Protein 7QRW (pdb70)

Secondary structure (DSSP, 8-state):
--SEEEEE--BSSSTT-BSSEEEEEEETTTEEEEEETTTTEEEEEETT--EEEEE--BSSSTT-BSSEEEEEE-TT--EEEEETTTTEEEEE-TTS-EEEEE-TTT-SSEEEEEE-TTSPEEEEETTTTEEEEE-TTS-EEEEEE-BSSSTT-BSSEEEEEE-TT--EEEEETTTTEEEEE-TTS-EEEEE--BSSSTT-BSSEEEEEE-TT--EEEEETTTTEEEEE-TTS-EEEE---TTS--SSEEEEEE-TTS-EEEEEGGGTEEEEE----

Foldseek 3Di:
DAFFLDKWEFDDLDQRHAQFWFAWEAALVAKIWIDHQVSQKIWIAGVNGHGDDMDAADDLDQLHAPGFHEWYAFNQRWIWTFRQVNQWIWTHHNVSHTDGIACVVNGNGFAYWYAFPVRWIWTQHQPQQKIWTAHPVRHTDAMFEGDDQDLRHAPGWHYWEAAPQRWIWTFRQVQQKIWIGHNRSHTDDMFEGDDDDQRHANGWAAWYADNQQWIWIQHQVNQWIFIGHNRSHTDDIFNCPVPTAHRWHHWYAYSVGWIWICSRVRRIIITTHDDD

B-factor: mean 37.72, std 13.55, 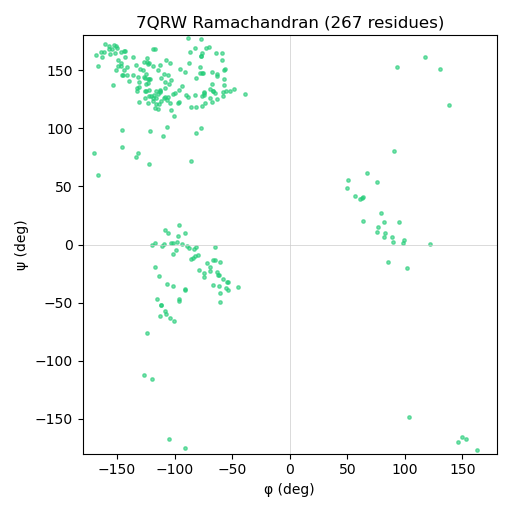range [18.88, 93.82]

Sequence (276 aa):
EEDDEELVFRVGSRGREKGEFTNLQGVSAASSGRIVVADSNNQCIQVFSNEGQFKFRFGVRGRSPGQLQRPTGVAVDTNGDIIVADYDNRWVSIFSPEGKFKTKIGAGRLMMGPKGVAVDRNGHIIVVVDNKSCCVFTFQPNGKLVGRFGGRGATDRHFAGPHFVAVNNKNEIVVTDFHHNHSVKVYSADGEFLFKFGSHGEGNGQFNAPTGVAVDSNGNIIVADWGNSRIQVFDSSGSFLSYINTSAEPLYGPQGLLALTSDGHVVVADAGNHCFKAYRYLQ

Structure (mmCIF, N/CA/C/O backbone):
data_7QRW
#
_entry.id   7QRW
#
_cell.length_a   58.933
_cell.length_b   58.933
_cell.length_c   161.229
_cell.angle_alpha   90.000
_cell.angle_beta   90.000
_cell.angle_gamma   90.000
#
_symmetry.space_group_name_H-M   'P 41 21 2'
#
loop_
_entity.id
_entity.type
_entity.pdbx_description
1 polymer 'Isoform 4 of Tripartite motif-containing protein 3'
2 non-polymer 'SULFATE ION'
3 non-polymer GLYCEROL
4 water water
#
loop_
_atom_site.group_PDB
_atom_site.id
_atom_site.type_symbol
_atom_site.label_atom_id
_atom_site.label_alt_id
_atom_site.label_comp_id
_atom_site.label_asym_id
_atom_site.label_entity_id
_atom_site.label_seq_id
_atom_site.pdbx_PDB_ins_code
_atom_site.Cartn_x
_atom_site.Cartn_y
_atom_site.Cartn_z
_atom_site.occupancy
_atom_site.B_iso_or_equiv
_atom_site.auth_seq_id
_atom_site.auth_comp_id
_atom_site.auth_asym_id
_atom_site.auth_atom_id
_atom_site.pdbx_PDB_model_num
ATOM 1 N N A GLU A 1 6 ? 64.618 11.419 92.253 0.50 38.46 469 GLU A N 1
ATOM 2 N N B GLU A 1 6 ? 68.472 9.294 83.057 0.50 45.38 469 GLU A N 1
ATOM 3 C CA A GLU A 1 6 ? 65.705 11.918 91.360 0.50 38.41 469 GLU A CA 1
ATOM 4 C CA B GLU A 1 6 ? 67.938 10.106 84.192 0.50 43.24 469 GLU A CA 1
ATOM 5 C C A GLU A 1 6 ? 65.529 11.276 90.002 0.50 36.33 469 GLU A C 1
ATOM 6 C C B GLU A 1 6 ? 66.451 9.821 84.360 0.50 38.67 469 GLU A C 1
ATOM 7 O O A GLU A 1 6 ? 66.535 10.954 89.352 0.50 35.16 469 GLU A O 1
ATOM 8 O O B GLU A 1 6 ? 65.686 10.242 83.482 0.50 37.24 469 GLU A O 1
ATOM 19 N N A ASP A 1 7 ? 64.273 11.067 89.661 0.50 33.11 470 ASP A N 1
ATOM 20 N N B ASP A 1 7 ? 66.088 9.143 85.453 0.50 36.10 470 ASP A N 1
ATOM 21 C CA A ASP A 1 7 ? 63.821 10.309 88.477 0.50 34.07 470 ASP A CA 1
ATOM 22 C CA B ASP A 1 7 ? 64.697 8.811 85.863 0.50 32.66 470 ASP A CA 1
ATOM 23 C C A ASP A 1 7 ? 62.984 11.238 87.638 0.50 33.90 470 ASP A C 1
ATOM 24 C C B ASP A 1 7 ? 63.869 10.081 85.875 0.50 32.05 470 ASP A C 1
ATOM 25 O O A ASP A 1 7 ? 62.444 12.222 88.222 0.50 34.77 470 ASP A O 1
ATOM 26 O O B ASP A 1 7 ? 64.321 11.045 86.485 0.50 31.43 470 ASP A O 1
ATOM 35 N N A GLU A 1 8 ? 62.893 10.958 86.342 0.50 33.40 471 GLU A N 1
ATOM 36 N N B GLU A 1 8 ? 62.694 10.085 85.259 0.50 29.49 471 GLU A N 1
ATOM 37 C CA A GLU A 1 8 ? 61.948 11.657 85.447 0.50 33.80 471 GLU A CA 1
ATOM 38 C CA B GLU A 1 8 ? 61.906 11.348 85.102 0.50 32.03 471 GLU A CA 1
ATOM 39 C C A GLU A 1 8 ? 60.546 11.388 85.984 0.50 30.71 471 GLU A C 1
ATOM 40 C C B GLU A 1 8 ? 60.592 11.318 85.912 0.50 30.09 471 GLU A C 1
ATOM 41 O O A GLU A 1 8 ? 59.724 12.279 85.857 0.50 31.77 471 GLU A O 1
ATOM 42 O O B GLU A 1 8 ? 59.910 12.329 85.928 0.50 31.41 471 GLU A O 1
ATOM 53 N N . LEU A 1 9 ? 60.310 10.222 86.615 1.00 29.89 472 LEU A N 1
ATOM 54 C CA . LEU A 1 9 ? 59.048 10.017 87.363 1.00 30.04 472 LEU A CA 1
ATOM 55 C C . LEU A 1 9 ? 59.026 10.879 88.615 1.00 31.49 472 LEU A C 1
ATOM 56 O O . LEU A 1 9 ? 59.951 10.757 89.442 1.00 31.87 472 LEU A O 1
ATOM 61 N N . VAL A 1 10 ? 57.997 11.717 88.771 1.00 30.03 473 VAL A N 1
ATOM 62 C CA . VAL A 1 10 ? 57.817 12.611 89.926 1.00 33.07 473 VAL A CA 1
ATOM 63 C C . VAL A 1 10 ? 56.905 11.947 90.924 1.00 33.50 473 VAL A C 1
ATOM 64 O O . VAL A 1 10 ? 57.322 11.830 92.082 1.00 35.08 473 VAL A O 1
ATOM 68 N N . PHE A 1 11 ? 55.791 11.392 90.493 1.00 31.15 474 PHE A N 1
ATOM 69 C CA . PHE A 1 11 ? 54.912 10.618 91.377 1.00 32.75 474 PHE A CA 1
ATOM 70 C C . PHE A 1 11 ? 53.982 9.738 90.596 1.00 30.53 474 PHE A C 1
ATOM 71 O O . PHE A 1 11 ? 53.823 9.903 89.396 1.00 28.30 474 PHE A O 1
ATOM 79 N N . ARG A 1 12 ? 53.385 8.816 91.327 1.00 32.73 475 ARG A N 1
ATOM 80 C CA . ARG A 1 12 ? 52.422 7.839 90.805 1.00 32.20 475 ARG A CA 1
ATOM 81 C C . ARG A 1 12 ? 51.232 7.843 91.759 1.00 34.19 475 ARG A C 1
ATOM 82 O O . ARG A 1 12 ? 51.445 7.750 92.958 1.00 33.23 475 ARG A O 1
ATOM 90 N N . VAL A 1 13 ? 50.025 7.861 91.225 1.00 32.31 476 VAL A N 1
ATOM 91 C CA . VAL A 1 13 ? 48.774 7.807 92.028 1.00 35.70 476 VAL A CA 1
ATOM 92 C C . VAL A 1 13 ? 47.838 6.762 91.411 1.00 35.03 476 VAL A C 1
ATOM 93 O O . VAL A 1 13 ? 47.549 6.838 90.173 1.00 31.84 476 VAL A O 1
ATOM 97 N N . GLY A 1 14 ? 47.298 5.890 92.255 1.00 32.86 477 GLY A N 1
ATOM 98 C CA . GLY A 1 14 ? 46.197 4.992 91.897 1.00 33.05 477 GLY A CA 1
ATOM 99 C C . GLY A 1 14 ? 46.590 3.536 91.981 1.00 33.87 477 GLY A C 1
ATOM 100 O O . GLY A 1 14 ? 47.800 3.216 91.873 1.00 33.70 477 GLY A O 1
ATOM 101 N N . SER A 1 15 ? 45.573 2.675 92.051 1.00 34.79 478 SER A N 1
ATOM 102 C CA . SER A 1 15 ? 45.655 1.201 92.005 1.00 35.75 478 SER A CA 1
ATOM 103 C C . SER A 1 15 ? 44.287 0.689 91.550 1.00 35.30 478 SER A C 1
ATOM 104 O O . SER A 1 15 ? 43.390 1.482 91.464 1.00 36.89 478 SER A O 1
ATOM 107 N N . ARG A 1 16 ? 44.166 -0.589 91.255 1.00 37.04 479 ARG A N 1
ATOM 108 C CA . ARG A 1 16 ? 42.961 -1.198 90.657 1.00 39.08 479 ARG A CA 1
ATOM 109 C C . ARG A 1 16 ? 41.808 -1.122 91.657 1.00 39.90 479 ARG A C 1
ATOM 110 O O . ARG A 1 16 ? 42.005 -1.472 92.825 1.00 39.43 479 ARG A O 1
ATOM 118 N N . GLY A 1 17 ? 40.644 -0.679 91.231 1.00 38.51 480 GLY A N 1
ATOM 119 C CA . GLY A 1 17 ? 39.404 -0.821 92.000 1.00 38.87 480 GLY A CA 1
ATOM 120 C C . GLY A 1 17 ? 38.447 0.301 91.736 1.00 40.04 480 GLY A C 1
ATOM 121 O O . GLY A 1 17 ? 38.567 0.947 90.653 1.00 39.23 480 GLY A O 1
ATOM 122 N N . ARG A 1 18 ? 37.422 0.433 92.582 1.00 43.39 481 ARG A N 1
ATOM 123 C CA . ARG A 1 18 ? 36.293 1.345 92.310 1.00 45.92 481 ARG A CA 1
ATOM 124 C C . ARG A 1 18 ? 36.179 2.398 93.403 1.00 46.95 481 ARG A C 1
ATOM 125 O O . ARG A 1 18 ? 35.243 3.202 93.310 1.00 45.93 481 ARG A O 1
ATOM 133 N N . GLU A 1 19 ? 37.061 2.373 94.419 1.00 47.68 482 GLU A N 1
ATOM 134 C CA . GLU A 1 19 ? 37.078 3.375 95.522 1.00 50.37 482 GLU A CA 1
ATOM 135 C C . GLU A 1 19 ? 37.710 4.667 95.028 1.00 47.52 482 GLU A C 1
ATOM 136 O O . GLU A 1 19 ? 38.426 4.621 94.009 1.00 45.89 482 GLU A O 1
ATOM 142 N N . LYS A 1 20 ? 37.486 5.774 95.749 1.00 47.49 483 LYS A N 1
ATOM 143 C CA . LYS A 1 20 ? 38.222 7.046 95.541 1.00 45.93 483 LYS A CA 1
ATOM 144 C C . LYS A 1 20 ? 39.720 6.747 95.479 1.00 45.35 483 LYS A C 1
ATOM 145 O O . LYS A 1 20 ? 40.201 5.885 96.268 1.00 46.25 483 LYS A O 1
ATOM 151 N N . GLY A 1 21 ? 40.401 7.329 94.498 1.00 43.15 484 GLY A N 1
ATOM 152 C CA . GLY A 1 21 ? 41.845 7.169 94.274 1.00 40.62 484 GLY A CA 1
ATOM 153 C C . GLY A 1 21 ? 42.164 5.841 93.657 1.00 39.19 484 GLY A C 1
ATOM 154 O O . GLY A 1 21 ? 43.363 5.520 93.561 1.00 39.85 484 GLY A O 1
ATOM 155 N N . GLU A 1 22 ? 41.153 5.104 93.203 1.00 38.43 485 GLU A N 1
ATOM 156 C CA . GLU A 1 22 ? 41.361 3.845 92.436 1.00 37.59 485 GLU A CA 1
ATOM 157 C C . GLU A 1 22 ? 40.787 4.026 91.029 1.00 34.70 485 GLU A C 1
ATOM 158 O O . GLU A 1 22 ? 40.008 4.976 90.821 1.00 35.96 485 GLU A O 1
ATOM 164 N N . PHE A 1 23 ? 41.112 3.090 90.139 1.00 35.01 486 PHE A N 1
ATOM 165 C CA . PHE A 1 23 ? 40.741 3.102 88.707 1.00 33.04 486 PHE A CA 1
ATOM 166 C C . PHE A 1 23 ? 40.483 1.692 88.213 1.00 33.62 486 PHE A C 1
ATOM 167 O O . PHE A 1 23 ? 41.223 0.707 88.585 1.00 34.88 486 PHE A O 1
ATOM 175 N N . THR A 1 24 ? 39.537 1.603 87.302 1.00 32.57 487 THR A N 1
ATOM 176 C CA . THR A 1 24 ? 39.299 0.410 86.499 1.00 34.75 487 THR A CA 1
ATOM 177 C C . THR A 1 24 ? 39.858 0.659 85.103 1.00 34.75 487 THR A C 1
ATOM 178 O O . THR A 1 24 ? 40.753 -0.103 84.685 1.00 35.27 487 THR A O 1
ATOM 182 N N . ASN A 1 25 ? 39.311 1.647 84.384 1.00 32.86 488 ASN A N 1
ATOM 183 C CA . ASN A 1 25 ? 39.739 1.907 82.987 1.00 33.66 488 ASN A CA 1
ATOM 184 C C . ASN A 1 25 ? 40.021 3.403 82.784 1.00 32.60 488 ASN A C 1
ATOM 185 O O . ASN A 1 25 ? 39.163 4.128 82.222 1.00 32.51 488 ASN A O 1
ATOM 190 N N . LEU A 1 26 ? 41.177 3.834 83.232 1.00 34.06 489 LEU A N 1
ATOM 191 C CA . LEU A 1 26 ? 41.590 5.239 83.227 1.00 33.28 489 LEU A CA 1
ATOM 192 C C . LEU A 1 26 ? 41.926 5.615 81.766 1.00 33.91 489 LEU A C 1
ATOM 193 O O . LEU A 1 26 ? 42.716 4.938 81.150 1.00 38.73 489 LEU A O 1
ATOM 198 N N . GLN A 1 27 ? 41.275 6.596 81.220 1.00 30.06 490 GLN A N 1
ATOM 199 C CA . GLN A 1 27 ? 41.495 6.957 79.805 1.00 33.07 490 GLN A CA 1
ATOM 200 C C . GLN A 1 27 ? 41.885 8.418 79.712 1.00 31.48 490 GLN A C 1
ATOM 201 O O . GLN A 1 27 ? 43.019 8.704 79.386 1.00 32.30 490 GLN A O 1
ATOM 207 N N . GLY A 1 28 ? 40.964 9.328 79.846 1.00 28.89 491 GLY A N 1
ATOM 208 C CA . GLY A 1 28 ? 41.248 10.733 79.629 1.00 26.84 491 GLY A CA 1
ATOM 209 C C . GLY A 1 28 ? 42.007 11.339 80.792 1.00 26.91 491 GLY A C 1
ATOM 210 O O . GLY A 1 28 ? 41.744 10.987 81.952 1.00 27.85 491 GLY A O 1
ATOM 211 N N . VAL A 1 29 ? 42.884 12.317 80.484 1.00 27.07 492 VAL A N 1
ATOM 212 C CA . VAL A 1 29 ? 43.672 13.104 81.467 1.00 28.37 492 VAL A CA 1
ATOM 213 C C . VAL A 1 29 ? 43.695 14.539 80.997 1.00 28.24 492 VAL A C 1
ATOM 214 O O . VAL A 1 29 ? 43.937 14.781 79.835 1.00 28.38 492 VAL A O 1
ATOM 218 N N . SER A 1 30 ? 43.581 15.460 81.932 1.00 30.52 493 SER A N 1
ATOM 219 C CA . SER A 1 30 ? 43.681 16.889 81.645 1.00 31.48 493 SER A CA 1
ATOM 220 C C . SER A 1 30 ? 44.230 17.614 82.845 1.00 32.35 493 SER A C 1
ATOM 221 O O . SER A 1 30 ? 44.320 17.012 83.923 1.00 34.48 493 SER A O 1
ATOM 224 N N . ALA A 1 31 ? 44.577 18.859 82.648 1.00 36.30 494 ALA A N 1
ATOM 225 C CA . ALA A 1 31 ? 45.117 19.705 83.723 1.00 37.90 494 ALA A CA 1
ATOM 226 C C . ALA A 1 31 ? 44.479 21.076 83.691 1.00 40.92 494 ALA A C 1
ATOM 227 O O . ALA A 1 31 ? 44.195 21.576 82.652 1.00 42.30 494 ALA A O 1
ATOM 229 N N . ALA A 1 32 ? 44.300 21.639 84.857 1.00 42.20 495 ALA A N 1
ATOM 230 C CA . ALA A 1 32 ? 43.744 22.978 85.034 1.00 46.67 495 ALA A CA 1
ATOM 231 C C . ALA A 1 32 ? 44.902 23.921 85.355 1.00 48.84 495 ALA A C 1
ATOM 232 O O . ALA A 1 32 ? 45.806 23.506 86.122 1.00 46.17 495 ALA A O 1
ATOM 234 N N . SER A 1 33 ? 44.842 25.137 84.819 1.00 53.05 496 SER A N 1
ATOM 235 C CA . SER A 1 33 ? 45.750 26.275 85.127 1.00 57.09 496 SER A CA 1
ATOM 236 C C . SER A 1 33 ? 45.798 26.545 86.643 1.00 60.14 496 SER A C 1
ATOM 237 O O . SER A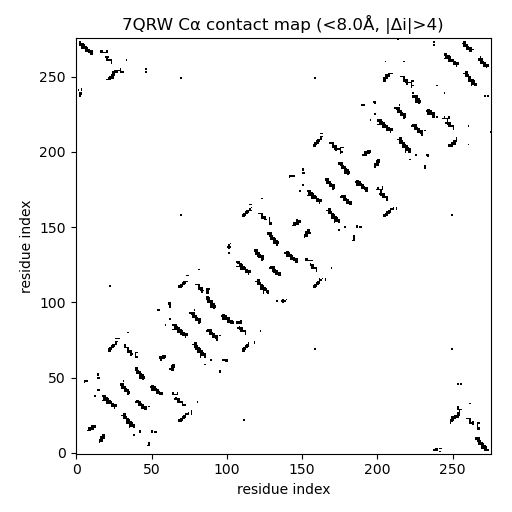 1 33 ? 46.837 27.022 87.127 1.00 63.80 496 SER A O 1
ATOM 240 N N . SER A 1 34 ? 44.689 26.303 87.342 1.00 61.07 497 SER A N 1
ATOM 241 C CA . SER A 1 34 ? 44.557 26.394 88.818 1.00 64.29 497 SER A CA 1
ATOM 242 C C . SER A 1 34 ? 45.442 25.333 89.523 1.00 63.78 497 SER A C 1
ATOM 243 O O . SER A 1 34 ? 45.464 25.305 90.783 1.00 63.53 497 SER A O 1
ATOM 246 N N . GLY A 1 35 ? 46.139 24.488 88.753 1.00 58.31 498 GLY A N 1
ATOM 247 C CA . GLY A 1 35 ? 47.031 23.446 89.281 1.00 54.64 498 GLY A CA 1
ATOM 248 C C . GLY A 1 35 ? 46.233 22.279 89.814 1.00 54.43 498 GLY A C 1
ATOM 249 O O . GLY A 1 35 ? 46.420 21.920 90.988 1.00 59.20 498 GLY A O 1
ATOM 250 N N . ARG A 1 36 ? 45.348 21.711 88.999 1.00 50.33 499 ARG A N 1
ATOM 251 C CA . ARG A 1 36 ? 44.668 20.433 89.299 1.00 48.04 499 ARG A CA 1
ATOM 252 C C . ARG A 1 36 ? 44.925 19.460 88.156 1.00 42.58 499 ARG A C 1
ATOM 253 O O . ARG A 1 36 ? 45.187 19.902 87.022 1.00 43.93 499 ARG A O 1
ATOM 261 N N . ILE A 1 37 ? 44.803 18.187 88.468 1.00 40.15 500 ILE A N 1
ATOM 262 C CA . ILE A 1 37 ? 44.874 17.072 87.501 1.00 37.88 500 ILE A CA 1
ATOM 263 C C . ILE A 1 37 ? 43.509 16.405 87.499 1.00 40.93 500 ILE A C 1
ATOM 264 O O . ILE A 1 37 ? 43.006 16.071 88.593 1.00 38.88 500 ILE A O 1
ATOM 269 N N . VAL A 1 38 ? 42.901 16.271 86.322 1.00 38.14 501 VAL A N 1
ATOM 270 C CA . VAL A 1 38 ? 41.534 15.723 86.195 1.00 37.91 501 VAL A CA 1
ATOM 271 C C . VAL A 1 38 ? 41.598 14.460 85.350 1.00 36.31 501 VAL A C 1
ATOM 272 O O . VAL A 1 38 ? 42.083 14.553 84.211 1.00 36.54 501 VAL A O 1
ATOM 276 N N . VAL A 1 39 ? 41.077 13.341 85.854 1.00 34.43 502 VAL A N 1
ATOM 277 C CA . VAL A 1 39 ? 41.144 12.046 85.133 1.00 34.49 502 VAL A CA 1
ATOM 278 C C . VAL A 1 39 ? 39.748 11.436 85.010 1.00 37.78 502 VAL A C 1
ATOM 279 O O . VAL A 1 39 ? 38.996 11.450 86.003 1.00 40.24 502 VAL A O 1
ATOM 283 N N . ALA A 1 40 ? 39.486 10.779 83.893 1.00 34.39 503 ALA A N 1
ATOM 284 C CA . ALA A 1 40 ? 38.242 10.060 83.605 1.00 35.31 503 ALA A CA 1
ATOM 285 C C . ALA A 1 40 ? 38.499 8.559 83.649 1.00 36.48 503 ALA A C 1
ATOM 286 O O . ALA A 1 40 ? 39.511 8.098 83.103 1.00 37.26 503 ALA A O 1
ATOM 288 N N . ASP A 1 41 ? 37.564 7.814 84.214 1.00 31.22 504 ASP A N 1
ATOM 289 C CA . ASP A 1 41 ? 37.531 6.352 84.145 1.00 32.41 504 ASP A CA 1
ATOM 290 C C . ASP A 1 41 ? 36.284 5.948 83.386 1.00 34.98 504 ASP A C 1
ATOM 291 O O . ASP A 1 41 ? 35.176 6.186 83.912 1.00 34.95 504 ASP A O 1
ATOM 296 N N . SER A 1 42 ? 36.440 5.240 82.285 1.00 35.71 505 SER A N 1
ATOM 297 C CA . SER A 1 42 ? 35.327 4.879 81.383 1.00 36.82 505 SER A CA 1
ATOM 298 C C . SER A 1 42 ? 34.482 3.766 82.021 1.00 40.07 505 SER A C 1
ATOM 299 O O . SER A 1 42 ? 33.291 3.663 81.709 1.00 38.79 505 SER A O 1
ATOM 302 N N . ASN A 1 43 ? 35.063 2.983 82.919 1.00 36.90 506 ASN A N 1
ATOM 303 C CA . ASN A 1 43 ? 34.439 1.753 83.436 1.00 42.78 506 ASN A CA 1
ATOM 304 C C . ASN A 1 43 ? 33.856 2.046 84.828 1.00 44.71 506 ASN A C 1
ATOM 305 O O . ASN A 1 43 ? 32.727 1.653 85.059 1.00 43.85 506 ASN A O 1
ATOM 310 N N . ASN A 1 44 ? 34.510 2.894 85.625 1.00 44.98 507 ASN A N 1
ATOM 311 C CA . ASN A 1 44 ? 33.939 3.387 86.916 1.00 44.69 507 ASN A CA 1
ATOM 312 C C . ASN A 1 44 ? 32.979 4.543 86.676 1.00 44.10 507 ASN A C 1
ATOM 313 O O . ASN A 1 44 ? 32.307 4.968 87.671 1.00 42.21 507 ASN A O 1
ATOM 318 N N . GLN A 1 45 ? 32.830 4.969 85.416 1.00 40.18 508 GLN A N 1
ATOM 319 C CA . GLN A 1 45 ? 31.854 5.983 84.973 1.00 42.99 508 GLN A CA 1
ATOM 320 C C . GLN A 1 45 ? 31.982 7.210 85.896 1.00 42.25 508 GLN A C 1
ATOM 321 O O . GLN A 1 45 ? 30.962 7.634 86.460 1.00 43.72 508 GLN A O 1
ATOM 327 N N . CYS A 1 46 ? 33.216 7.689 86.131 1.00 38.28 509 CYS A N 1
ATOM 328 C CA . CYS A 1 46 ? 33.479 8.807 87.082 1.00 39.46 509 CYS A CA 1
ATOM 329 C C . CYS A 1 46 ? 34.671 9.680 86.705 1.00 37.98 509 CYS A C 1
ATOM 330 O O . CYS A 1 46 ? 35.591 9.226 85.952 1.00 37.64 509 CYS A O 1
ATOM 333 N N . ILE A 1 47 ? 34.677 10.889 87.241 1.00 36.97 510 ILE A N 1
ATOM 334 C CA . ILE A 1 47 ? 35.757 11.900 87.092 1.00 36.15 510 ILE A CA 1
ATOM 335 C C . ILE A 1 47 ? 36.414 12.076 88.473 1.00 38.02 510 ILE A C 1
ATOM 336 O O . ILE A 1 47 ? 35.660 12.211 89.485 1.00 40.48 510 ILE A O 1
ATOM 341 N N . GLN A 1 48 ? 37.750 12.065 88.542 1.00 38.18 511 GLN A N 1
ATOM 342 C CA . GLN A 1 48 ? 38.463 12.298 89.836 1.00 37.00 511 GLN A CA 1
ATOM 343 C C . GLN A 1 48 ? 39.417 13.472 89.665 1.00 36.46 511 GLN A C 1
ATOM 344 O O . GLN A 1 48 ? 39.958 13.677 88.548 1.00 36.88 511 GLN A O 1
ATOM 350 N N . VAL A 1 49 ? 39.471 14.309 90.687 1.00 37.86 512 VAL A N 1
ATOM 351 C CA . VAL A 1 49 ? 40.236 15.584 90.670 1.00 38.33 512 VAL A CA 1
ATOM 352 C C . VAL A 1 49 ? 41.330 15.486 91.761 1.00 39.51 512 VAL A C 1
ATOM 353 O O . VAL A 1 49 ? 41.025 15.069 92.885 1.00 41.97 512 VAL A O 1
ATOM 357 N N . PHE A 1 50 ? 42.572 15.760 91.388 1.00 41.16 513 PHE A N 1
ATOM 358 C CA . PHE A 1 50 ? 43.762 15.709 92.251 1.00 39.08 513 PHE A CA 1
ATOM 359 C C . PHE A 1 50 ? 44.498 17.034 92.175 1.00 40.40 513 PHE A C 1
ATOM 360 O O . PHE A 1 50 ? 44.302 17.760 91.233 1.00 40.32 513 PHE A O 1
ATOM 368 N N . SER A 1 51 ? 45.304 17.351 93.196 1.00 42.93 514 SER A N 1
ATOM 369 C CA . SER A 1 51 ? 46.249 18.501 93.194 1.00 43.17 514 SER A CA 1
ATOM 370 C C . SER A 1 51 ? 47.378 18.190 92.216 1.00 42.33 514 SER A C 1
ATOM 371 O O . SER A 1 51 ? 47.508 16.977 91.838 1.00 39.10 514 SER A O 1
ATOM 374 N N . ASN A 1 52 ? 48.220 19.201 91.929 1.00 45.56 515 ASN A N 1
ATOM 375 C CA . ASN A 1 52 ? 49.418 19.093 91.060 1.00 47.78 515 ASN A CA 1
ATOM 376 C C . ASN A 1 52 ? 50.454 18.157 91.700 1.00 46.85 515 ASN A C 1
ATOM 377 O O . ASN A 1 52 ? 51.345 17.675 90.973 1.00 47.47 515 ASN A O 1
ATOM 382 N N . GLU A 1 53 ? 50.296 17.810 92.963 1.00 47.89 516 GLU A N 1
ATOM 383 C CA . GLU A 1 53 ? 51.208 16.858 93.636 1.00 49.64 516 GLU A CA 1
ATOM 384 C C . GLU A 1 53 ? 50.559 15.480 93.771 1.00 47.15 516 GLU A C 1
ATOM 385 O O . GLU A 1 53 ? 51.203 14.631 94.318 1.00 42.91 516 GLU A O 1
ATOM 391 N N . GLY A 1 54 ? 49.336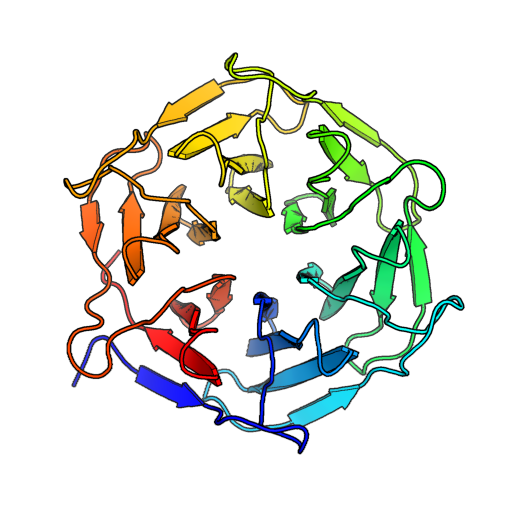 15.266 93.276 1.00 43.48 517 GLY A N 1
ATOM 392 C CA . GLY A 1 54 ? 48.712 13.926 93.306 1.00 44.53 517 GLY A CA 1
ATOM 393 C C . GLY A 1 54 ? 47.732 13.732 94.459 1.00 44.48 517 GLY A C 1
ATOM 394 O O . GLY A 1 54 ? 47.230 12.587 94.623 1.00 44.16 517 GLY A O 1
ATOM 395 N N . GLN A 1 55 ? 47.496 14.743 95.296 1.00 46.74 518 GLN A N 1
ATOM 396 C CA . GLN A 1 55 ? 46.576 14.574 96.453 1.00 48.09 518 GLN A CA 1
ATOM 397 C C . GLN A 1 55 ? 45.125 14.552 95.975 1.00 46.62 518 GLN A C 1
ATOM 398 O O . GLN A 1 55 ? 44.714 15.474 95.232 1.00 45.22 518 GLN A O 1
ATOM 404 N N . PHE A 1 56 ? 44.356 13.561 96.436 1.00 46.86 519 PHE A N 1
ATOM 405 C CA . PHE A 1 56 ? 42.926 13.387 96.101 1.00 46.58 519 PHE A CA 1
ATOM 406 C C . PHE A 1 56 ? 42.138 14.579 96.625 1.00 50.20 519 PHE A C 1
ATOM 407 O O . PHE A 1 56 ? 42.253 14.898 97.794 1.00 49.26 519 PHE A O 1
ATOM 415 N N . LYS A 1 57 ? 41.384 15.244 95.754 1.00 49.71 520 LYS A N 1
ATOM 416 C CA . LYS A 1 57 ? 40.437 16.304 96.137 1.00 51.54 520 LYS A CA 1
ATOM 417 C C . LYS A 1 57 ? 39.017 15.727 96.168 1.00 53.10 520 LYS A C 1
ATOM 418 O O . LYS A 1 57 ? 38.425 15.754 97.243 1.00 49.56 520 LYS A O 1
ATOM 424 N N . PHE A 1 58 ? 38.446 15.307 95.033 1.00 48.71 521 PHE A N 1
ATOM 425 C CA . PHE A 1 58 ? 37.040 14.811 94.984 1.00 49.61 521 PHE A CA 1
ATOM 426 C C . PHE A 1 58 ? 36.757 14.015 93.711 1.00 47.46 521 PHE A C 1
ATOM 427 O O . PHE A 1 58 ? 37.558 14.039 92.734 1.00 46.18 521 PHE A O 1
ATOM 435 N N . ARG A 1 59 ? 35.690 13.235 93.773 1.00 46.47 522 ARG A N 1
ATOM 436 C CA . ARG A 1 59 ? 35.188 12.369 92.686 1.00 44.00 522 ARG A CA 1
ATOM 437 C C . ARG A 1 59 ? 33.745 12.776 92.390 1.00 47.47 522 ARG A C 1
ATOM 438 O O . ARG A 1 59 ? 33.009 13.130 93.361 1.00 50.81 522 ARG A O 1
ATOM 446 N N . PHE A 1 60 ? 33.332 12.771 91.125 1.00 44.99 523 PHE A N 1
ATOM 447 C CA . PHE A 1 60 ? 31.912 12.962 90.733 1.00 46.18 523 PHE A CA 1
ATOM 448 C C . PHE A 1 60 ? 31.572 12.080 89.543 1.00 45.45 523 PHE A C 1
ATOM 449 O O . PHE A 1 60 ? 32.484 11.598 88.795 1.00 41.42 523 PHE A O 1
ATOM 457 N N . GLY A 1 61 ? 30.282 11.880 89.362 1.00 46.89 524 GLY A N 1
ATOM 458 C CA . GLY A 1 61 ? 29.743 11.089 88.259 1.00 46.50 524 GLY A CA 1
ATOM 459 C C . GLY A 1 61 ? 28.618 10.216 88.739 1.00 49.79 524 GLY A C 1
ATOM 460 O O . GLY A 1 61 ? 28.851 9.350 89.557 1.00 50.48 524 GLY A O 1
ATOM 461 N N . VAL A 1 62 ? 27.465 10.417 88.171 1.00 47.95 525 VAL A N 1
ATOM 462 C CA . VAL A 1 62 ? 26.322 9.497 88.251 1.00 51.88 525 VAL A CA 1
ATOM 463 C C . VAL A 1 62 ? 26.262 8.682 86.950 1.00 51.23 525 VAL A C 1
ATOM 464 O O . VAL A 1 62 ? 26.071 9.308 85.884 1.00 48.49 525 VAL A O 1
ATOM 468 N N . ARG A 1 63 ? 26.570 7.365 87.055 1.00 52.76 526 ARG A N 1
ATOM 469 C CA . ARG A 1 63 ? 26.290 6.296 86.047 1.00 51.88 526 ARG A CA 1
ATOM 470 C C . ARG A 1 63 ? 24.909 6.526 85.420 1.00 54.66 526 ARG A C 1
ATOM 471 O O . ARG A 1 63 ? 23.905 6.734 86.174 1.00 55.36 526 ARG A O 1
ATOM 479 N N . GLY A 1 64 ? 24.853 6.514 84.096 1.00 51.40 527 GLY A N 1
ATOM 480 C CA . GLY A 1 64 ? 23.634 6.266 83.323 1.00 49.89 527 GLY A CA 1
ATOM 481 C C . GLY A 1 64 ? 23.602 7.044 82.032 1.00 49.32 527 GLY A C 1
ATOM 482 O O . GLY A 1 64 ? 24.668 7.681 81.632 1.00 45.71 527 GLY A O 1
ATOM 483 N N . ARG A 1 65 ? 22.446 7.023 81.387 1.00 49.70 528 ARG A N 1
ATOM 484 C CA . ARG A 1 65 ? 22.262 7.400 79.971 1.00 53.17 528 ARG A CA 1
ATOM 485 C C . ARG A 1 65 ? 21.471 8.710 79.873 1.00 54.46 528 ARG A C 1
ATOM 486 O O . ARG A 1 65 ? 21.304 9.208 78.762 1.00 56.45 528 ARG A O 1
ATOM 494 N N . SER A 1 66 ? 21.058 9.281 80.996 1.00 57.26 529 SER A N 1
ATOM 495 C CA . SER A 1 66 ? 20.317 10.566 81.019 1.00 59.50 529 SER A CA 1
ATOM 496 C C . SER A 1 66 ? 21.294 11.726 81.067 1.00 54.04 529 SER A C 1
ATOM 497 O O . SER A 1 66 ? 22.403 11.579 81.540 1.00 51.67 529 SER A O 1
ATOM 500 N N . PRO A 1 67 ? 20.880 12.918 80.606 1.00 57.50 530 PRO A N 1
ATOM 501 C CA . PRO A 1 67 ? 21.717 14.104 80.699 1.00 56.66 530 PRO A CA 1
ATOM 502 C C . PRO A 1 67 ? 22.083 14.348 82.152 1.00 58.04 530 PRO A C 1
ATOM 503 O O . PRO A 1 67 ? 21.248 14.132 83.019 1.00 58.55 530 PRO A O 1
ATOM 507 N N . GLY A 1 68 ? 23.339 14.681 82.381 1.00 53.49 531 GLY A N 1
ATOM 508 C CA . GLY A 1 68 ? 23.892 14.900 83.721 1.00 54.82 531 GLY A CA 1
ATOM 509 C C . GLY A 1 68 ? 24.688 13.701 84.163 1.00 52.53 531 GLY A C 1
ATOM 510 O O . GLY A 1 68 ? 25.475 13.851 85.101 1.00 56.95 531 GLY A O 1
ATOM 511 N N . GLN A 1 69 ? 24.427 12.543 83.527 1.00 47.95 532 GLN A N 1
ATOM 512 C CA . GLN A 1 69 ? 24.950 11.210 83.916 1.00 44.50 532 GLN A CA 1
ATOM 513 C C . GLN A 1 69 ? 26.080 10.814 82.953 1.00 42.00 532 GLN A C 1
ATOM 514 O O . GLN A 1 69 ? 26.153 11.421 81.819 1.00 41.61 532 GLN A O 1
ATOM 520 N N . LEU A 1 70 ? 26.965 9.930 83.420 1.00 41.29 533 LEU A N 1
ATOM 521 C CA . LEU A 1 70 ? 28.118 9.411 82.612 1.00 39.60 533 LEU A CA 1
ATOM 522 C C . LEU A 1 70 ? 27.889 7.935 82.326 1.00 41.03 533 LEU A C 1
ATOM 523 O O . LEU A 1 70 ? 27.637 7.196 83.295 1.00 43.42 533 LEU A O 1
ATOM 528 N N . GLN A 1 71 ? 28.052 7.505 81.068 1.00 38.56 534 GLN A N 1
ATOM 529 C CA . GLN A 1 71 ? 27.930 6.077 80.692 1.00 40.12 534 GLN A CA 1
ATOM 530 C C . GLN A 1 71 ? 29.315 5.511 80.379 1.00 37.01 534 GLN A C 1
ATOM 531 O O . GLN A 1 71 ? 29.647 4.482 80.912 1.00 38.02 534 GLN A O 1
ATOM 537 N N . ARG A 1 72 ? 29.990 6.090 79.392 1.00 37.42 535 ARG A N 1
ATOM 538 C CA . ARG A 1 72 ? 31.371 5.691 79.019 1.00 35.40 535 ARG A CA 1
ATOM 539 C C . ARG A 1 72 ? 32.214 6.945 78.843 1.00 33.44 535 ARG A C 1
ATOM 540 O O . ARG A 1 72 ? 32.597 7.340 77.740 1.00 32.12 535 ARG A O 1
ATOM 548 N N . PRO A 1 73 ? 32.625 7.600 79.943 1.00 32.24 536 PRO A N 1
ATOM 549 C CA . PRO A 1 73 ? 33.394 8.831 79.813 1.00 29.45 536 PRO A CA 1
ATOM 550 C C . PRO A 1 73 ? 34.860 8.528 79.427 1.00 31.85 536 PRO A C 1
ATOM 551 O O . PRO A 1 73 ? 35.501 7.786 80.135 1.00 35.73 536 PRO A O 1
ATOM 555 N N . THR A 1 74 ? 35.292 9.007 78.302 1.00 29.59 537 THR A N 1
ATOM 556 C CA . THR A 1 74 ? 36.574 8.562 77.729 1.00 31.17 537 THR A CA 1
ATOM 557 C C . THR A 1 74 ? 37.570 9.716 77.769 1.00 32.71 537 THR A C 1
ATOM 558 O O . THR A 1 74 ? 38.780 9.422 77.835 1.00 45.54 537 THR A O 1
ATOM 562 N N . GLY A 1 75 ? 37.181 10.847 77.255 1.00 31.38 538 GLY A N 1
ATOM 563 C CA . GLY A 1 75 ? 38.064 11.984 77.019 1.00 28.13 538 GLY A CA 1
ATOM 564 C C . GLY A 1 75 ? 37.693 13.097 77.962 1.00 31.87 538 GLY A C 1
ATOM 565 O O . GLY A 1 75 ? 36.525 13.160 78.309 1.00 30.23 538 GLY A O 1
ATOM 566 N N . VAL A 1 76 ? 38.674 13.853 78.478 1.00 27.75 539 VAL A N 1
ATOM 567 C CA . VAL A 1 76 ? 38.411 14.983 79.387 1.00 29.30 539 VAL A CA 1
ATOM 568 C C . VAL A 1 76 ? 39.361 16.101 79.057 1.00 28.43 539 VAL A C 1
ATOM 569 O O . VAL A 1 76 ? 40.524 15.862 78.524 1.00 29.76 539 VAL A O 1
ATOM 573 N N . ALA A 1 77 ? 38.852 17.293 79.219 1.00 28.78 540 ALA A N 1
ATOM 574 C CA . ALA A 1 77 ? 39.549 18.544 78.996 1.00 28.77 540 ALA A CA 1
ATOM 575 C C . ALA A 1 77 ? 39.028 19.549 80.000 1.00 35.10 540 ALA A C 1
ATOM 576 O O . ALA A 1 77 ? 37.958 19.286 80.622 1.00 35.81 540 ALA A O 1
ATOM 578 N N . VAL A 1 78 ? 39.829 20.546 80.286 1.00 34.81 541 VAL A N 1
ATOM 579 C CA . VAL A 1 78 ? 39.516 21.575 81.308 1.00 38.25 541 VAL A CA 1
ATOM 580 C C . VAL A 1 78 ? 39.556 22.903 80.599 1.00 43.21 541 VAL A C 1
ATOM 581 O O . VAL A 1 78 ? 40.480 23.136 79.867 1.00 41.34 541 VAL A O 1
ATOM 585 N N . ASP A 1 79 ? 38.493 23.678 80.737 1.00 44.26 542 ASP A N 1
ATOM 586 C CA . ASP A 1 79 ? 38.384 24.985 80.059 1.00 51.42 542 ASP A CA 1
ATOM 587 C C . ASP A 1 79 ? 39.142 26.016 80.899 1.00 56.10 542 ASP A C 1
ATOM 588 O O . ASP A 1 79 ? 39.551 25.663 82.027 1.00 50.04 542 ASP A O 1
ATOM 593 N N . THR A 1 80 ? 39.362 27.218 80.358 1.00 59.98 543 THR A N 1
ATOM 594 C CA . THR A 1 80 ? 40.138 28.316 81.011 1.00 67.15 543 THR A CA 1
ATOM 595 C C . THR A 1 80 ? 39.450 28.743 82.322 1.00 69.19 543 THR A C 1
ATOM 596 O O . THR A 1 80 ? 40.161 29.168 83.242 1.00 62.16 543 THR A O 1
ATOM 600 N N . ASN A 1 81 ? 38.129 28.546 82.424 1.00 70.93 544 ASN A N 1
ATOM 601 C CA . ASN A 1 81 ? 37.331 28.817 83.650 1.00 72.78 544 ASN A CA 1
ATOM 602 C C . ASN A 1 81 ? 37.318 27.590 84.585 1.00 69.33 544 ASN A C 1
ATOM 603 O O . ASN A 1 81 ? 36.740 27.700 85.673 1.00 71.42 544 ASN A O 1
ATOM 608 N N . GLY A 1 82 ? 37.937 26.469 84.187 1.00 59.54 545 GLY A N 1
ATOM 609 C CA . GLY A 1 82 ? 38.085 25.270 85.033 1.00 55.45 545 GLY A CA 1
ATOM 610 C C . GLY A 1 82 ? 36.919 24.313 84.859 1.00 53.18 545 GLY A C 1
ATOM 611 O O . GLY A 1 82 ? 36.829 23.352 85.631 1.00 49.87 545 GLY A O 1
ATOM 612 N N . ASP A 1 83 ? 35.977 24.641 83.980 1.00 50.23 546 ASP A N 1
ATOM 613 C CA . ASP A 1 83 ? 34.854 23.736 83.636 1.00 49.93 546 ASP A CA 1
ATOM 614 C C . ASP A 1 83 ? 35.441 22.431 83.128 1.00 44.90 546 ASP A C 1
ATOM 615 O O . ASP A 1 83 ? 36.398 22.480 82.345 1.00 43.26 546 ASP A O 1
ATOM 620 N N . ILE A 1 84 ? 34.820 21.311 83.464 1.00 45.29 547 ILE A N 1
ATOM 621 C CA . ILE A 1 84 ? 35.361 19.984 83.081 1.00 42.59 547 ILE A CA 1
ATOM 622 C C . ILE A 1 84 ? 34.510 19.422 81.940 1.00 41.53 547 ILE A C 1
ATOM 623 O O . ILE A 1 84 ? 33.294 19.357 82.068 1.00 42.20 547 ILE A O 1
ATOM 628 N N . ILE A 1 85 ? 35.173 19.030 80.850 1.00 38.69 548 ILE A N 1
ATOM 629 C CA . ILE A 1 85 ? 34.534 18.694 79.555 1.00 35.87 548 ILE A CA 1
ATOM 630 C C . ILE A 1 85 ? 34.772 17.214 79.312 1.00 32.66 548 ILE A C 1
ATOM 631 O O . ILE A 1 85 ? 35.922 16.801 79.343 1.00 33.69 548 ILE A O 1
ATOM 636 N N . VAL A 1 86 ? 33.728 16.426 79.253 1.00 32.01 549 VAL A N 1
ATOM 637 C CA . VAL A 1 86 ? 33.826 14.960 79.200 1.00 32.03 549 VAL A CA 1
ATOM 638 C C . VAL A 1 86 ? 33.194 14.462 77.900 1.00 31.81 549 VAL A C 1
ATOM 639 O O . VAL A 1 86 ? 31.991 14.704 77.664 1.00 32.85 549 VAL A O 1
ATOM 643 N N . ALA A 1 87 ? 33.958 13.736 77.105 1.00 29.55 550 ALA A N 1
ATOM 644 C CA . ALA A 1 87 ? 33.450 13.006 75.949 1.00 28.72 550 ALA A CA 1
ATOM 645 C C . ALA A 1 87 ? 32.862 11.696 76.414 1.00 29.88 550 ALA A C 1
ATOM 646 O O . ALA A 1 87 ? 33.583 10.901 77.096 1.00 28.32 550 ALA A O 1
ATOM 648 N N . ASP A 1 88 ? 31.570 11.507 76.194 1.00 28.94 551 ASP A N 1
ATOM 649 C CA . ASP A 1 88 ? 30.883 10.277 76.594 1.00 31.87 551 ASP A CA 1
ATOM 650 C C . ASP A 1 88 ? 30.590 9.450 75.363 1.00 31.82 551 ASP A C 1
ATOM 651 O O . ASP A 1 88 ? 29.720 9.811 74.527 1.00 30.25 551 ASP A O 1
ATOM 656 N N . TYR A 1 89 ? 31.415 8.458 75.179 1.00 31.17 552 TYR A N 1
ATOM 657 C CA . TYR A 1 89 ? 31.436 7.677 73.952 1.00 31.50 552 TYR A CA 1
ATOM 658 C C . TYR A 1 89 ? 30.072 6.990 73.772 1.00 33.16 552 TYR A C 1
ATOM 659 O O . TYR A 1 89 ? 29.642 6.826 72.628 1.00 33.48 552 TYR A O 1
ATOM 668 N N . ASP A 1 90 ? 29.442 6.565 74.874 1.00 33.33 553 ASP A N 1
ATOM 669 C CA . ASP A 1 90 ? 28.203 5.734 74.813 1.00 37.27 553 ASP A CA 1
ATOM 670 C C . ASP A 1 90 ? 26.953 6.635 74.823 1.00 39.01 553 ASP A C 1
ATOM 671 O O . ASP A 1 90 ? 25.971 6.286 74.165 1.00 39.18 553 ASP A O 1
ATOM 676 N N . ASN A 1 91 ? 26.947 7.718 75.583 1.00 36.71 554 ASN A N 1
ATOM 677 C CA . ASN A 1 91 ? 25.816 8.685 75.521 1.00 38.67 554 ASN A CA 1
ATOM 678 C C . ASN A 1 91 ? 25.862 9.485 74.202 1.00 36.04 554 ASN A C 1
ATOM 679 O O . ASN A 1 91 ? 24.837 10.101 73.826 1.00 35.85 554 ASN A O 1
ATOM 684 N N . ARG A 1 92 ? 26.999 9.480 73.488 1.00 34.90 555 ARG A N 1
ATOM 685 C CA . ARG A 1 92 ? 27.175 10.105 72.155 1.00 34.86 555 ARG A CA 1
ATOM 686 C C . ARG A 1 92 ? 26.970 11.614 72.307 1.00 32.20 555 ARG A C 1
ATOM 687 O O . ARG A 1 92 ? 26.256 12.235 71.475 1.00 33.15 555 ARG A O 1
ATOM 695 N N . TRP A 1 93 ? 27.492 12.180 73.384 1.00 31.56 556 TRP A N 1
ATOM 696 C CA . TRP A 1 93 ? 27.524 13.649 73.572 1.00 31.74 556 TRP A CA 1
ATOM 697 C C . TRP A 1 93 ? 28.711 14.062 74.426 1.00 33.39 556 TRP A C 1
ATOM 698 O O . TRP A 1 93 ? 29.422 13.183 74.992 1.00 33.76 556 TRP A O 1
ATOM 709 N N . VAL A 1 94 ? 28.942 15.356 74.506 1.00 31.74 557 VAL A N 1
ATOM 710 C CA . VAL A 1 94 ? 29.962 15.910 75.402 1.00 34.36 557 VAL A CA 1
ATOM 711 C C . VAL A 1 94 ? 29.268 16.647 76.555 1.00 35.34 557 VAL A C 1
ATOM 712 O O . VAL A 1 94 ? 28.478 17.497 76.290 1.00 36.85 557 VAL A O 1
ATOM 716 N N . SER A 1 95 ? 29.594 16.296 77.788 1.00 37.18 558 SER A N 1
ATOM 717 C CA . SER A 1 95 ? 29.029 16.924 79.022 1.00 40.06 558 SER A CA 1
ATOM 718 C C . SER A 1 95 ? 29.988 17.999 79.509 1.00 41.33 558 SER A C 1
ATOM 719 O O . SER A 1 95 ? 31.219 17.765 79.570 1.00 39.49 558 SER A O 1
ATOM 722 N N . ILE A 1 96 ? 29.467 19.160 79.825 1.00 42.36 559 ILE A N 1
ATOM 723 C CA . ILE A 1 96 ? 30.266 20.201 80.489 1.00 44.49 559 ILE A CA 1
ATOM 724 C C . ILE A 1 96 ? 29.776 20.291 81.929 1.00 44.93 559 ILE A C 1
ATOM 725 O O . ILE A 1 96 ? 28.540 20.366 82.137 1.00 46.84 559 ILE A O 1
ATOM 730 N N . PHE A 1 97 ? 30.705 20.179 82.855 1.00 44.30 560 PHE A N 1
ATOM 731 C CA . PHE A 1 97 ? 30.511 20.334 84.314 1.00 46.10 560 PHE A CA 1
ATOM 732 C C . PHE A 1 97 ? 31.240 21.592 84.802 1.00 47.53 560 PHE A C 1
ATOM 733 O O . PHE A 1 97 ? 32.202 22.054 84.187 1.00 46.79 560 PHE A O 1
ATOM 741 N N . SER A 1 98 ? 30.759 22.148 85.911 1.00 50.44 561 SER A N 1
ATOM 742 C CA . SER A 1 98 ? 31.498 23.133 86.729 1.00 52.56 561 SER A CA 1
ATOM 743 C C . SER A 1 98 ? 32.815 22.522 87.213 1.00 50.96 561 SER A C 1
ATOM 744 O O . SER A 1 98 ? 32.999 21.301 87.194 1.00 49.25 561 SER A O 1
ATOM 747 N N . PRO A 1 99 ? 33.758 23.352 87.701 1.00 52.70 562 PRO A N 1
ATOM 748 C CA . PRO A 1 99 ? 34.985 22.842 88.302 1.00 52.08 562 PRO A CA 1
ATOM 749 C C . PRO A 1 99 ? 34.725 21.963 89.538 1.00 52.90 562 PRO A C 1
ATOM 750 O O . PRO A 1 99 ? 35.574 21.196 89.824 1.00 53.21 562 PRO A O 1
ATOM 754 N N . GLU A 1 100 ? 33.522 22.000 90.118 1.00 55.65 563 GLU A N 1
ATOM 755 C CA . GLU A 1 100 ? 33.120 21.190 91.304 1.00 59.44 563 GLU A CA 1
ATOM 756 C C . GLU A 1 100 ? 32.263 19.984 90.908 1.00 56.44 563 GLU A C 1
ATOM 757 O O . GLU A 1 100 ? 31.689 19.378 91.812 1.00 59.69 563 GLU A O 1
ATOM 763 N N . GLY A 1 101 ? 32.006 19.775 89.616 1.00 53.40 564 GLY A N 1
ATOM 764 C CA . GLY A 1 101 ? 31.358 18.540 89.130 1.00 53.60 564 GLY A CA 1
ATOM 765 C C . GLY A 1 101 ? 29.845 18.668 88.978 1.00 52.71 564 GLY A C 1
ATOM 766 O O . GLY A 1 101 ? 29.158 17.616 88.871 1.00 53.18 564 GLY A O 1
ATOM 767 N N . LYS A 1 102 ? 29.358 19.896 88.907 1.00 55.35 565 LYS A N 1
ATOM 768 C CA . LYS A 1 102 ? 27.933 20.196 88.648 1.00 59.47 565 LYS A CA 1
ATOM 769 C C . LYS A 1 102 ? 27.701 20.208 87.103 1.00 56.37 565 LYS A C 1
ATOM 770 O O . LYS A 1 102 ? 28.327 21.102 86.321 1.00 58.19 565 LYS A O 1
ATOM 776 N N . PHE A 1 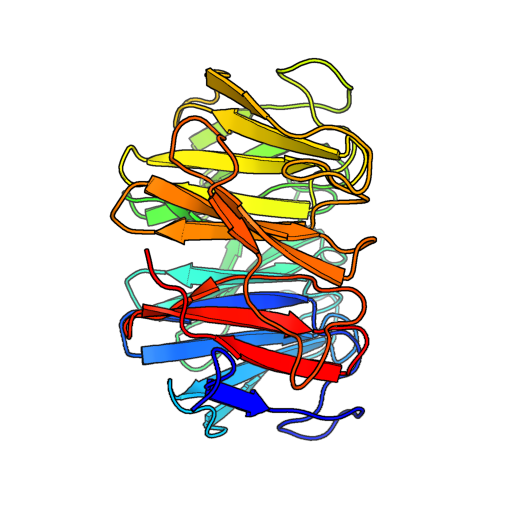103 ? 26.830 19.292 86.653 1.00 54.39 566 PHE A N 1
ATOM 777 C CA . PHE A 1 103 ? 26.356 19.231 85.247 1.00 51.89 566 PHE A CA 1
ATOM 778 C C . PHE A 1 103 ? 25.857 20.597 84.857 1.00 52.82 566 PHE A C 1
ATOM 779 O O . PHE A 1 103 ? 24.976 21.184 85.574 1.00 55.76 566 PHE A O 1
ATOM 787 N N . LYS A 1 104 ? 26.282 21.072 83.712 1.00 50.96 567 LYS A N 1
ATOM 788 C CA . LYS A 1 104 ? 25.780 22.330 83.121 1.00 52.60 567 LYS A CA 1
ATOM 789 C C . LYS A 1 104 ? 24.985 22.053 81.846 1.00 51.23 567 LYS A C 1
ATOM 790 O O . LYS A 1 104 ? 23.830 22.542 81.743 1.00 53.59 567 LYS A O 1
ATOM 796 N N . THR A 1 105 ? 25.606 21.469 80.830 1.00 48.33 568 THR A N 1
ATOM 797 C CA . THR A 1 105 ? 24.886 21.129 79.592 1.00 50.03 568 THR A CA 1
ATOM 798 C C . THR A 1 105 ? 25.676 20.084 78.850 1.00 46.09 568 THR A C 1
ATOM 799 O O . THR A 1 105 ? 26.746 19.667 79.352 1.00 43.05 568 THR A O 1
ATOM 803 N N . LYS A 1 106 ? 25.067 19.585 77.805 1.00 46.07 569 LYS A N 1
ATOM 804 C CA . LYS A 1 106 ? 25.688 18.616 76.892 1.00 44.82 569 LYS A CA 1
ATOM 805 C C . LYS A 1 106 ? 25.674 19.232 75.505 1.00 42.69 569 LYS A C 1
ATOM 806 O O . LYS A 1 106 ? 24.721 19.946 75.200 1.00 46.69 569 LYS A O 1
ATOM 812 N N . ILE A 1 107 ? 26.729 19.009 74.715 1.00 39.17 570 ILE A N 1
ATOM 813 C CA . ILE A 1 107 ? 26.838 19.554 73.349 1.00 39.08 570 ILE A CA 1
ATOM 814 C C . ILE A 1 107 ? 27.089 18.402 72.385 1.00 37.09 570 ILE A C 1
ATOM 815 O O . ILE A 1 107 ? 27.553 17.352 72.860 1.00 33.71 570 ILE A O 1
ATOM 820 N N . GLY A 1 108 ? 26.564 18.544 71.168 1.00 36.99 571 GLY A N 1
ATOM 821 C CA . GLY A 1 108 ? 26.809 17.667 70.035 1.00 31.14 571 GLY A CA 1
ATOM 822 C C . GLY A 1 108 ? 25.838 16.526 69.997 1.00 32.34 571 GLY A C 1
ATOM 823 O O . GLY A 1 108 ? 25.988 15.695 69.134 1.00 30.40 571 GLY A O 1
ATOM 824 N N . ALA A 1 109 ? 24.819 16.501 70.878 1.00 32.17 572 ALA A N 1
ATOM 825 C CA . ALA A 1 109 ? 23.824 15.424 70.809 1.00 33.39 572 ALA A CA 1
ATOM 826 C C . ALA A 1 109 ? 23.249 15.416 69.405 1.00 32.33 572 ALA A C 1
ATOM 827 O O . ALA A 1 109 ? 22.871 16.490 68.907 1.00 36.52 572 ALA A O 1
ATOM 829 N N . GLY A 1 110 ? 23.163 14.248 68.779 1.00 31.37 573 GLY A N 1
ATOM 830 C CA . GLY A 1 110 ? 22.563 14.090 67.443 1.00 31.68 573 GLY A CA 1
ATOM 831 C C . GLY A 1 110 ? 23.565 14.374 66.338 1.00 29.94 573 GLY A C 1
ATOM 832 O O . GLY A 1 110 ? 23.315 13.984 65.216 1.00 28.66 573 GLY A O 1
ATOM 833 N N . ARG A 1 111 ? 24.704 14.994 66.646 1.00 29.91 574 ARG A N 1
ATOM 834 C CA . ARG A 1 111 ? 25.747 15.199 65.608 1.00 28.53 574 ARG A CA 1
ATOM 835 C C . ARG A 1 111 ? 26.946 14.249 65.839 1.00 28.20 574 ARG A C 1
ATOM 836 O O . ARG A 1 111 ? 27.501 13.720 64.853 1.00 27.68 574 ARG A O 1
ATOM 844 N N . LEU A 1 112 ? 27.261 13.968 67.084 1.00 28.67 575 LEU A N 1
ATOM 845 C CA . LEU A 1 112 ? 28.414 13.083 67.463 1.00 28.21 575 LEU A CA 1
ATOM 846 C C . LEU A 1 112 ? 27.926 11.637 67.543 1.00 32.25 575 LEU A C 1
ATOM 847 O O . LEU A 1 112 ? 26.837 11.423 68.127 1.00 36.37 575 LEU A O 1
ATOM 852 N N . MET A 1 113 ? 28.581 10.714 66.880 1.00 29.05 576 MET A N 1
ATOM 853 C CA A MET A 1 113 ? 28.169 9.296 66.932 0.50 31.43 576 MET A CA 1
ATOM 854 C CA B MET A 1 113 ? 28.252 9.253 66.820 0.50 32.27 576 MET A CA 1
ATOM 855 C C . MET A 1 113 ? 29.088 8.478 67.866 1.00 31.79 576 MET A C 1
ATOM 856 O O . MET A 1 113 ? 28.653 7.417 68.359 1.00 33.52 576 MET A O 1
ATOM 865 N N . GLY A 1 114 ? 30.267 8.970 68.202 1.00 30.36 577 GLY A N 1
ATOM 866 C CA . GLY A 1 114 ? 31.218 8.219 69.032 1.00 30.54 577 GLY A CA 1
ATOM 867 C C . GLY A 1 114 ? 32.322 9.121 69.538 1.00 28.56 577 GLY A C 1
ATOM 868 O O . GLY A 1 114 ? 33.507 8.973 69.165 1.00 27.77 577 GLY A O 1
ATOM 869 N N . PRO A 1 115 ? 31.948 10.160 70.302 1.00 28.69 578 PRO A N 1
ATOM 870 C CA . PRO A 1 115 ? 32.905 11.153 70.763 1.00 28.01 578 PRO A CA 1
ATOM 871 C C . PRO A 1 115 ? 33.857 10.527 71.756 1.00 29.84 578 PRO A C 1
ATOM 872 O O . PRO A 1 115 ? 33.439 9.880 72.684 1.00 30.06 578 PRO A O 1
ATOM 876 N N . LYS A 1 116 ? 35.131 10.601 71.449 1.00 28.66 579 LYS A N 1
ATOM 877 C CA . LYS A 1 116 ? 36.144 9.832 72.162 1.00 26.50 579 LYS A CA 1
ATOM 878 C C . LYS A 1 116 ? 37.083 10.793 72.905 1.00 25.80 579 LYS A C 1
ATOM 879 O O . LYS A 1 116 ? 37.543 10.424 73.998 1.00 27.26 579 LYS A O 1
ATOM 885 N N . GLY A 1 117 ? 37.543 11.837 72.229 1.00 26.51 580 GLY A N 1
ATOM 886 C CA . GLY A 1 117 ? 38.595 12.740 72.721 1.00 26.69 580 GLY A CA 1
ATOM 887 C C . GLY A 1 117 ? 38.155 14.179 72.652 1.00 25.93 580 GLY A C 1
ATOM 888 O O . GLY A 1 117 ? 37.342 14.535 71.787 1.00 25.07 580 GLY A O 1
ATOM 889 N N . VAL A 1 118 ? 38.670 14.988 73.547 1.00 26.52 581 VAL A N 1
ATOM 890 C CA . VAL A 1 118 ? 38.301 16.415 73.578 1.00 28.87 581 VAL A CA 1
ATOM 891 C C . VAL A 1 118 ? 39.524 17.259 73.912 1.00 26.20 581 VAL A C 1
ATOM 892 O O . VAL A 1 118 ? 40.422 16.809 74.668 1.00 27.13 581 VAL A O 1
ATOM 896 N N . ALA A 1 119 ? 39.514 18.495 73.444 1.00 26.33 582 ALA A N 1
ATOM 897 C CA . ALA A 1 119 ? 40.489 19.535 73.816 1.00 29.51 582 ALA A CA 1
ATOM 898 C C . ALA A 1 119 ? 39.796 20.873 73.813 1.00 32.11 582 ALA A C 1
ATOM 899 O O . ALA A 1 119 ? 38.680 20.966 73.233 1.00 31.13 582 ALA A O 1
ATOM 901 N N . VAL A 1 120 ? 40.453 21.859 74.410 1.00 33.46 583 VAL A N 1
ATOM 902 C CA . VAL A 1 120 ? 39.985 23.271 74.386 1.00 36.50 583 VAL A CA 1
ATOM 903 C C . VAL A 1 120 ? 40.993 24.108 73.613 1.00 38.28 583 VAL A C 1
ATOM 904 O O . VAL A 1 120 ? 42.192 23.981 73.876 1.00 41.50 583 VAL A O 1
ATOM 908 N N . ASP A 1 121 ? 40.533 24.901 72.650 1.00 40.53 584 ASP A N 1
ATOM 909 C CA . ASP A 1 121 ? 41.462 25.662 71.793 1.00 40.98 584 ASP A CA 1
ATOM 910 C C . ASP A 1 121 ? 41.695 27.035 72.441 1.00 46.65 584 ASP A C 1
ATOM 911 O O . ASP A 1 121 ? 41.219 27.275 73.639 1.00 45.90 584 ASP A O 1
ATOM 916 N N . ARG A 1 122 ? 42.430 27.889 71.732 1.00 49.18 585 ARG A N 1
ATOM 917 C CA . ARG A 1 122 ? 42.961 29.157 72.281 1.00 56.91 585 ARG A CA 1
ATOM 918 C C . ARG A 1 122 ? 41.869 30.237 72.234 1.00 59.91 585 ARG A C 1
ATOM 919 O O . ARG A 1 122 ? 42.047 31.243 72.918 1.00 62.93 585 ARG A O 1
ATOM 927 N N . ASN A 1 123 ? 40.741 29.983 71.565 1.00 57.84 586 ASN A N 1
ATOM 928 C CA . ASN A 1 123 ? 39.576 30.916 71.578 1.00 59.25 586 ASN A CA 1
ATOM 929 C C . ASN A 1 123 ? 38.444 30.313 72.411 1.00 57.61 586 ASN A C 1
ATOM 930 O O . ASN A 1 123 ? 37.349 30.780 72.294 1.00 57.02 586 ASN A O 1
ATOM 935 N N . GLY A 1 124 ? 38.713 29.261 73.178 1.00 56.29 587 GLY A N 1
ATOM 936 C CA . GLY A 1 124 ? 37.721 28.650 74.086 1.00 53.63 587 GLY A CA 1
ATOM 937 C C . GLY A 1 124 ? 36.781 27.702 73.361 1.00 48.55 587 GLY A C 1
ATOM 938 O O . GLY A 1 124 ? 35.844 27.215 74.007 1.00 52.58 587 GLY A O 1
ATOM 939 N N . HIS A 1 125 ? 37.020 27.422 72.080 1.00 43.10 588 HIS A N 1
ATOM 940 C CA . HIS A 1 125 ? 36.302 26.362 71.330 1.00 41.23 588 HIS A CA 1
ATOM 941 C C . HIS A 1 125 ? 36.604 24.982 71.956 1.00 37.92 588 HIS A C 1
ATOM 942 O O . HIS A 1 125 ? 37.699 24.786 72.489 1.00 36.63 588 HIS A O 1
ATOM 949 N N . ILE A 1 126 ? 35.619 24.103 71.940 1.00 36.63 589 ILE A N 1
ATOM 950 C CA . ILE A 1 126 ? 35.752 22.687 72.326 1.00 34.73 589 ILE A CA 1
ATOM 951 C C . ILE A 1 126 ? 35.951 21.894 71.048 1.00 31.08 589 ILE A C 1
ATOM 952 O O . ILE A 1 126 ? 35.121 21.931 70.162 1.00 29.18 589 ILE A O 1
ATOM 957 N N . ILE A 1 127 ? 37.063 21.190 70.995 1.00 30.17 590 ILE A N 1
ATOM 958 C CA . ILE A 1 127 ? 37.473 20.336 69.849 1.00 28.53 590 ILE A CA 1
ATOM 959 C C . ILE A 1 127 ? 37.213 18.890 70.251 1.00 27.82 590 ILE A C 1
ATOM 960 O O . ILE A 1 127 ? 37.693 18.517 71.303 1.00 27.58 590 ILE A O 1
ATOM 965 N N . VAL A 1 128 ? 36.399 18.197 69.472 1.00 25.21 591 VAL A N 1
ATOM 966 C CA . VAL A 1 128 ? 35.960 16.808 69.753 1.00 26.08 591 VAL A CA 1
ATOM 967 C C . VAL A 1 128 ? 36.388 15.918 68.609 1.00 24.63 591 VAL A C 1
ATOM 968 O O . VAL A 1 128 ? 36.088 16.238 67.470 1.00 24.93 591 VAL A O 1
ATOM 972 N N . VAL A 1 129 ? 37.067 14.821 68.912 1.00 24.15 592 VAL A N 1
ATOM 973 C CA A VAL A 1 129 ? 37.385 13.797 67.895 0.50 23.27 592 VAL A CA 1
ATOM 974 C CA B VAL A 1 129 ? 37.392 13.801 67.900 0.50 23.69 592 VAL A CA 1
ATOM 975 C C . VAL A 1 129 ? 36.437 12.615 68.068 1.00 23.96 592 VAL A C 1
ATOM 976 O O . VAL A 1 129 ? 36.252 12.144 69.210 1.00 24.79 592 VAL A O 1
ATOM 983 N N . ASP A 1 130 ? 35.750 12.282 66.993 1.00 23.79 593 ASP A N 1
ATOM 984 C CA . ASP A 1 130 ? 34.723 11.245 66.966 1.00 25.63 593 ASP A CA 1
ATOM 985 C C . ASP A 1 130 ? 35.307 10.010 66.303 1.00 26.34 593 ASP A C 1
ATOM 986 O O . ASP A 1 130 ? 35.710 10.079 65.126 1.00 26.48 593 ASP A O 1
ATOM 991 N N . ASN A 1 131 ? 35.415 8.916 67.070 1.00 26.66 594 ASN A N 1
ATOM 992 C CA . ASN A 1 131 ? 36.021 7.652 66.599 1.00 27.37 594 ASN A CA 1
ATOM 993 C C . ASN A 1 131 ? 35.030 6.856 65.745 1.00 29.68 594 ASN A C 1
ATOM 994 O O . ASN A 1 131 ? 35.505 5.943 65.020 1.00 34.12 594 ASN A O 1
ATOM 999 N N . LYS A 1 132 ? 33.749 7.252 65.674 1.00 27.47 595 LYS A N 1
ATOM 1000 C CA . LYS A 1 132 ? 32.784 6.542 64.799 1.00 32.25 595 LYS A CA 1
ATOM 1001 C C . LYS A 1 132 ? 32.646 7.258 63.450 1.00 29.72 595 LYS A C 1
ATOM 1002 O O . LYS A 1 132 ? 32.755 6.623 62.396 1.00 33.03 595 LYS A O 1
ATOM 1008 N N . SER A 1 133 ? 32.443 8.551 63.430 1.00 27.68 596 SER A N 1
ATOM 1009 C CA . SER A 1 133 ? 32.394 9.288 62.159 1.00 27.67 596 SER A CA 1
ATOM 1010 C C . SER A 1 133 ? 33.802 9.653 61.704 1.00 25.88 596 SER A C 1
ATOM 1011 O O . SER A 1 133 ? 33.936 10.064 60.557 1.00 25.92 596 SER A O 1
ATOM 1014 N N . CYS A 1 134 ? 34.835 9.498 62.554 1.00 24.70 597 CYS A N 1
ATOM 1015 C CA . CYS A 1 134 ? 36.261 9.767 62.166 1.00 24.27 597 CYS A CA 1
ATOM 1016 C C . CYS A 1 134 ? 36.419 11.224 61.761 1.00 25.24 597 CYS A C 1
ATOM 1017 O O . CYS A 1 134 ? 37.117 11.516 60.768 1.00 25.60 597 CYS A O 1
ATOM 1020 N N . CYS A 1 135 ? 35.744 12.110 62.492 1.00 25.84 598 CYS A N 1
ATOM 1021 C CA . CYS A 1 135 ? 35.748 13.552 62.214 1.00 26.38 598 CYS A CA 1
ATOM 1022 C C . CYS A 1 135 ? 36.199 14.323 63.439 1.00 26.14 598 CYS A C 1
ATOM 1023 O O . CYS A 1 135 ? 36.089 13.812 64.594 1.00 27.02 598 CYS A O 1
ATOM 1026 N N . VAL A 1 136 ? 36.625 15.535 63.197 1.00 24.51 599 VAL A N 1
ATOM 1027 C CA . VAL A 1 136 ? 36.999 16.502 64.236 1.00 24.47 599 VAL A CA 1
ATOM 1028 C C . VAL A 1 136 ? 35.985 17.650 64.175 1.00 25.64 599 VAL A C 1
ATOM 1029 O O . VAL A 1 136 ? 35.877 18.259 63.099 1.00 26.62 599 VAL A O 1
ATOM 1033 N N . PHE A 1 137 ? 35.299 17.875 65.289 1.00 26.68 600 PHE A N 1
ATOM 1034 C CA . PHE A 1 137 ? 34.262 18.901 65.447 1.00 26.22 600 PHE A CA 1
ATOM 1035 C C . PHE A 1 137 ? 34.834 20.036 66.286 1.00 27.85 600 PHE A C 1
ATOM 1036 O O . PHE A 1 137 ? 35.495 19.805 67.280 1.00 25.50 600 PHE A O 1
ATOM 1044 N N . THR A 1 138 ? 34.414 21.261 65.978 1.00 28.19 601 THR A N 1
ATOM 1045 C CA . THR A 1 138 ? 34.763 22.458 66.759 1.00 30.64 601 THR A CA 1
ATOM 1046 C C . THR A 1 138 ? 33.448 23.092 67.193 1.00 30.92 601 THR A C 1
ATOM 1047 O O . THR A 1 138 ? 32.604 23.380 66.296 1.00 31.21 601 THR A O 1
ATOM 1051 N N . PHE A 1 139 ? 33.251 23.244 68.485 1.00 32.36 602 PHE A N 1
ATOM 1052 C CA . PHE A 1 139 ? 31.997 23.798 69.075 1.00 34.57 602 PHE A CA 1
ATOM 1053 C C . PHE A 1 139 ? 32.325 25.074 69.837 1.00 36.87 602 PHE A C 1
ATOM 1054 O O . PHE A 1 139 ? 33.381 25.210 70.333 1.00 36.30 602 PHE A O 1
ATOM 1062 N N . GLN A 1 140 ? 31.346 25.985 69.973 1.00 39.73 603 GLN A N 1
ATOM 1063 C CA . GLN A 1 140 ? 31.356 27.007 71.056 1.00 42.75 603 GLN A CA 1
ATOM 1064 C C . GLN A 1 140 ? 30.915 26.346 72.350 1.00 46.16 603 GLN A C 1
ATOM 1065 O O . GLN A 1 140 ? 30.161 25.370 72.318 1.00 46.39 603 GLN A O 1
ATOM 1071 N N . PRO A 1 141 ? 31.349 26.841 73.530 1.00 51.66 604 PRO A N 1
ATOM 1072 C CA . PRO A 1 141 ? 30.865 26.310 74.812 1.00 58.47 604 PRO A CA 1
ATOM 1073 C C . PRO A 1 141 ? 29.343 26.096 74.878 1.00 61.44 604 PRO A C 1
ATOM 1074 O O . PRO A 1 141 ? 28.903 25.090 75.402 1.00 71.08 604 PRO A O 1
ATOM 1078 N N . ASN A 1 142 ? 28.597 26.979 74.250 1.00 60.90 605 ASN A N 1
ATOM 1079 C CA . ASN A 1 142 ? 27.110 27.019 74.337 1.00 63.42 605 ASN A CA 1
ATOM 1080 C C . ASN A 1 142 ? 26.520 25.788 73.619 1.00 63.75 605 ASN A C 1
ATOM 1081 O O . ASN A 1 142 ? 25.325 25.426 73.904 1.00 62.50 605 ASN A O 1
ATOM 1086 N N . GLY A 1 143 ? 27.304 25.195 72.690 1.00 58.83 606 GLY A N 1
ATOM 1087 C CA . GLY A 1 143 ? 26.991 23.932 71.997 1.00 52.67 606 GLY A CA 1
ATOM 1088 C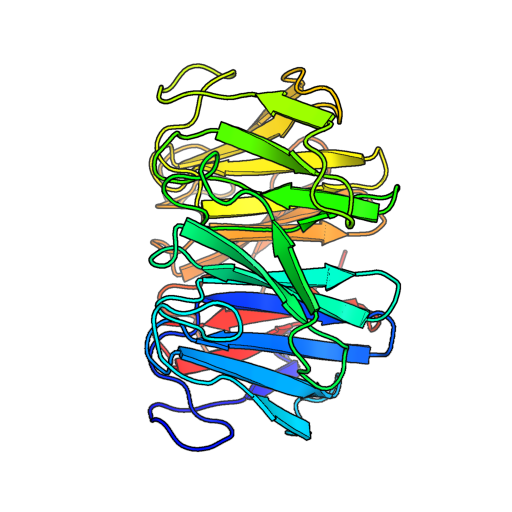 C . GLY A 1 143 ? 26.955 24.123 70.501 1.00 50.44 606 GLY A C 1
ATOM 1089 O O . GLY A 1 143 ? 26.474 23.170 69.759 1.00 46.86 606 GLY A O 1
ATOM 1090 N N . LYS A 1 144 ? 27.207 25.359 70.060 1.00 47.19 607 LYS A N 1
ATOM 1091 C CA . LYS A 1 144 ? 26.969 25.747 68.646 1.00 45.57 607 LYS A CA 1
ATOM 1092 C C . LYS A 1 144 ? 28.082 25.133 67.817 1.00 39.60 607 LYS A C 1
ATOM 1093 O O . LYS A 1 144 ? 29.228 25.397 68.141 1.00 42.99 607 LYS A O 1
ATOM 1099 N N . LEU A 1 145 ? 27.768 24.416 66.757 1.00 38.78 608 LEU A N 1
ATOM 1100 C CA . LEU A 1 145 ? 28.844 23.863 65.877 1.00 38.03 608 LEU A CA 1
ATOM 1101 C C . LEU A 1 145 ? 29.432 24.992 65.042 1.00 38.03 608 LEU A C 1
ATOM 1102 O O . LEU A 1 145 ? 28.690 25.783 64.504 1.00 39.54 608 LEU A O 1
ATOM 1107 N N . VAL A 1 146 ? 30.745 25.116 65.005 1.00 38.38 609 VAL A N 1
ATOM 1108 C CA . VAL A 1 146 ? 31.405 26.174 64.215 1.00 41.57 609 VAL A CA 1
ATOM 1109 C C . VAL A 1 146 ? 32.265 25.532 63.127 1.00 42.49 609 VAL A C 1
ATOM 1110 O O . VAL A 1 146 ? 32.652 26.259 62.210 1.00 41.11 609 VAL A O 1
ATOM 1114 N N . GLY A 1 147 ? 32.640 24.247 63.249 1.00 34.25 610 GLY A N 1
ATOM 1115 C CA . GLY A 1 147 ? 33.493 23.622 62.223 1.00 36.60 610 GLY A CA 1
ATOM 1116 C C . GLY A 1 147 ? 33.554 22.099 62.338 1.00 32.32 610 GLY A C 1
ATOM 1117 O O . GLY A 1 147 ? 33.238 21.559 63.375 1.00 30.85 610 GLY A O 1
ATOM 1118 N N . ARG A 1 148 ? 33.816 21.451 61.225 1.00 34.84 611 ARG A N 1
ATOM 1119 C CA . ARG A 1 148 ? 33.894 19.990 61.156 1.00 31.83 611 ARG A CA 1
ATOM 1120 C C . ARG A 1 148 ? 34.808 19.646 60.004 1.00 32.70 611 ARG A C 1
ATOM 1121 O O . ARG A 1 148 ? 34.596 20.136 58.972 1.00 32.70 611 ARG A O 1
ATOM 1129 N N . PHE A 1 149 ? 35.675 18.679 60.196 1.00 27.56 612 PHE A N 1
ATOM 1130 C CA . PHE A 1 149 ? 36.538 18.130 59.130 1.00 27.95 612 PHE A CA 1
ATOM 1131 C C . PHE A 1 149 ? 36.896 16.669 59.426 1.00 26.84 612 PHE A C 1
ATOM 1132 O O . PHE A 1 149 ? 36.525 16.135 60.466 1.00 27.48 612 PHE A O 1
ATOM 1140 N N . GLY A 1 150 ? 37.520 16.010 58.460 1.00 27.99 613 GLY A N 1
ATOM 1141 C CA . GLY A 1 150 ? 37.863 14.586 58.553 1.00 28.86 613 GLY A CA 1
ATOM 1142 C C . GLY A 1 150 ? 36.942 13.704 57.743 1.00 28.56 613 GLY A C 1
ATOM 1143 O O . GLY A 1 150 ? 36.505 14.091 56.627 1.00 32.71 613 GLY A O 1
ATOM 1144 N N . GLY A 1 151 ? 36.739 12.497 58.236 1.00 29.43 614 GLY A N 1
ATOM 1145 C CA . GLY A 1 151 ? 36.012 11.426 57.547 1.00 28.43 614 GLY A CA 1
ATOM 1146 C C . GLY A 1 151 ? 36.836 10.150 57.588 1.00 28.96 614 GLY A C 1
ATOM 1147 O O . GLY A 1 151 ? 38.085 10.236 57.694 1.00 27.95 614 GLY A O 1
ATOM 1148 N N . ARG A 1 152 ? 36.180 9.013 57.577 1.00 29.38 615 ARG A N 1
ATOM 1149 C CA . ARG A 1 152 ? 36.894 7.718 57.670 1.00 29.94 615 ARG A CA 1
ATOM 1150 C C . ARG A 1 152 ? 37.757 7.561 56.428 1.00 31.57 615 ARG A C 1
ATOM 1151 O O . ARG A 1 152 ? 37.226 7.717 55.296 1.00 33.43 615 ARG A O 1
ATOM 1159 N N . GLY A 1 153 ? 39.032 7.224 56.647 1.00 32.38 616 GLY A N 1
ATOM 1160 C CA . GLY A 1 153 ? 39.967 6.844 55.568 1.00 34.05 616 GLY A CA 1
ATOM 1161 C C . GLY A 1 153 ? 41.400 6.914 56.001 1.00 33.07 616 GLY A C 1
ATOM 1162 O O . GLY A 1 153 ? 41.681 7.269 57.142 1.00 33.13 616 GLY A O 1
ATOM 1163 N N . ALA A 1 154 ? 42.326 6.646 55.077 1.00 37.02 617 ALA A N 1
ATOM 1164 C CA . ALA A 1 154 ? 43.782 6.676 55.321 1.00 37.29 617 ALA A CA 1
ATOM 1165 C C . ALA A 1 154 ? 44.434 7.879 54.617 1.00 35.56 617 ALA A C 1
ATOM 1166 O O . ALA A 1 154 ? 45.607 8.096 54.866 1.00 36.78 617 ALA A O 1
ATOM 1168 N N . THR A 1 155 ? 43.687 8.733 53.907 1.00 34.63 618 THR A N 1
ATOM 1169 C CA . THR A 1 155 ? 44.305 9.904 53.248 1.00 35.29 618 THR A CA 1
ATOM 1170 C C . THR A 1 155 ? 44.610 10.974 54.308 1.00 36.28 618 THR A C 1
ATOM 1171 O O . THR A 1 155 ? 44.021 10.921 55.457 1.00 32.28 618 THR A O 1
ATOM 1175 N N . ASP A 1 156 ? 45.439 11.956 53.970 1.00 36.35 619 ASP A N 1
ATOM 1176 C CA . ASP A 1 156 ? 45.854 12.995 54.952 1.00 37.02 619 ASP A CA 1
ATOM 1177 C C . ASP A 1 156 ? 44.637 13.736 55.511 1.00 35.79 619 ASP A C 1
ATOM 1178 O O . ASP A 1 156 ? 44.665 14.120 56.703 1.00 34.09 619 ASP A O 1
ATOM 1183 N N . ARG A 1 157 ? 43.549 13.859 54.741 1.00 33.72 620 ARG A N 1
ATOM 1184 C CA . ARG A 1 157 ? 42.354 14.615 55.195 1.00 33.42 620 ARG A CA 1
ATOM 1185 C C . ARG A 1 157 ? 41.392 13.695 55.952 1.00 32.72 620 ARG A C 1
ATOM 1186 O O . ARG A 1 157 ? 40.373 14.206 56.440 1.00 30.04 620 ARG A O 1
ATOM 1194 N N . HIS A 1 158 ? 41.701 12.414 56.077 1.00 29.76 621 HIS A N 1
ATOM 1195 C CA . HIS A 1 158 ? 40.811 11.410 56.717 1.00 29.77 621 HIS A CA 1
ATOM 1196 C C . HIS A 1 158 ? 41.510 10.806 57.949 1.00 29.83 621 HIS A C 1
ATOM 1197 O O . HIS A 1 158 ? 42.674 11.166 58.202 1.00 28.13 621 HIS A O 1
ATOM 1204 N N . PHE A 1 159 ? 40.754 10.075 58.773 1.00 27.78 622 PHE A N 1
ATOM 1205 C CA . PHE A 1 159 ? 41.228 9.370 59.977 1.00 26.45 622 PHE A CA 1
ATOM 1206 C C . PHE A 1 159 ? 40.692 7.957 59.928 1.00 28.74 622 PHE A C 1
ATOM 1207 O O . PHE A 1 159 ? 39.585 7.733 59.457 1.00 27.88 622 PHE A O 1
ATOM 1215 N N . ALA A 1 160 ? 41.485 7.023 60.398 1.00 28.90 623 ALA A N 1
ATOM 1216 C CA . ALA A 1 160 ? 41.083 5.609 60.481 1.00 28.34 623 ALA A CA 1
ATOM 1217 C C . ALA A 1 160 ? 40.445 5.324 61.833 1.00 32.74 623 ALA A C 1
ATOM 1218 O O . ALA A 1 160 ? 39.525 4.554 61.894 1.00 34.56 623 ALA A O 1
ATOM 1220 N N . GLY A 1 161 ? 40.964 5.895 62.902 1.00 30.65 624 GLY A N 1
ATOM 1221 C CA . GLY A 1 161 ? 40.400 5.731 64.258 1.00 30.40 624 GLY A CA 1
ATOM 1222 C C . GLY A 1 161 ? 41.055 6.701 65.237 1.00 27.04 624 GLY A C 1
ATOM 1223 O O . GLY A 1 161 ? 41.976 6.355 66.001 1.00 28.65 624 GLY A O 1
ATOM 1224 N N . PRO A 1 162 ? 40.630 7.965 65.219 1.00 25.04 625 PRO A N 1
ATOM 1225 C CA . PRO A 1 162 ? 41.249 8.990 66.040 1.00 24.07 625 PRO A CA 1
ATOM 1226 C C . PRO A 1 162 ? 40.682 8.953 67.464 1.00 24.56 625 PRO A C 1
ATOM 1227 O O . PRO A 1 162 ? 39.453 9.069 67.644 1.00 25.78 625 PRO A O 1
ATOM 1231 N N . HIS A 1 163 ? 41.518 8.907 68.477 1.00 23.50 626 HIS A N 1
ATOM 1232 C CA . HIS A 1 163 ? 41.006 8.831 69.848 1.00 23.01 626 HIS A CA 1
ATOM 1233 C C . HIS A 1 163 ? 41.339 10.099 70.619 1.00 22.27 626 HIS A C 1
ATOM 1234 O O . HIS A 1 163 ? 40.741 10.273 71.679 1.00 23.54 626 HIS A O 1
ATOM 1241 N N . PHE A 1 164 ? 42.405 10.819 70.292 1.00 21.09 627 PHE A N 1
ATOM 1242 C CA . PHE A 1 164 ? 42.804 11.974 71.128 1.00 21.34 627 PHE A CA 1
ATOM 1243 C C . PHE A 1 164 ? 43.180 13.154 70.242 1.00 21.72 627 PHE A C 1
ATOM 1244 O O . PHE A 1 164 ? 43.476 12.966 69.034 1.00 22.76 627 PHE A O 1
ATOM 1252 N N . VAL A 1 165 ? 43.182 14.325 70.852 1.00 21.80 628 VAL A N 1
ATOM 1253 C CA . VAL A 1 165 ? 43.391 15.596 70.151 1.00 22.85 628 VAL A CA 1
ATOM 1254 C C . VAL A 1 165 ? 44.030 16.608 71.084 1.00 22.71 628 VAL A C 1
ATOM 1255 O O . VAL A 1 165 ? 43.796 16.608 72.288 1.00 22.90 628 VAL A O 1
ATOM 1259 N N . ALA A 1 166 ? 44.803 17.513 70.521 1.00 24.58 629 ALA A N 1
ATOM 1260 C CA . ALA A 1 166 ? 45.445 18.602 71.265 1.00 25.34 629 ALA A CA 1
ATOM 1261 C C . ALA A 1 166 ? 45.434 19.836 70.351 1.00 25.87 629 ALA A C 1
ATOM 1262 O O . ALA A 1 166 ? 45.180 19.695 69.153 1.00 26.39 629 ALA A O 1
ATOM 1264 N N . VAL A 1 167 ? 45.715 20.981 70.916 1.00 28.41 630 VAL A N 1
ATOM 1265 C CA . VAL A 1 167 ? 45.761 22.265 70.168 1.00 31.03 630 VAL A CA 1
ATOM 1266 C C . VAL A 1 167 ? 47.067 22.956 70.551 1.00 32.55 630 VAL A C 1
ATOM 1267 O O . VAL A 1 167 ? 47.413 22.934 71.692 1.00 34.35 630 VAL A O 1
ATOM 1271 N N . ASN A 1 168 ? 47.732 23.575 69.598 1.00 36.89 631 ASN A N 1
ATOM 1272 C CA . ASN A 1 168 ? 49.045 24.237 69.828 1.00 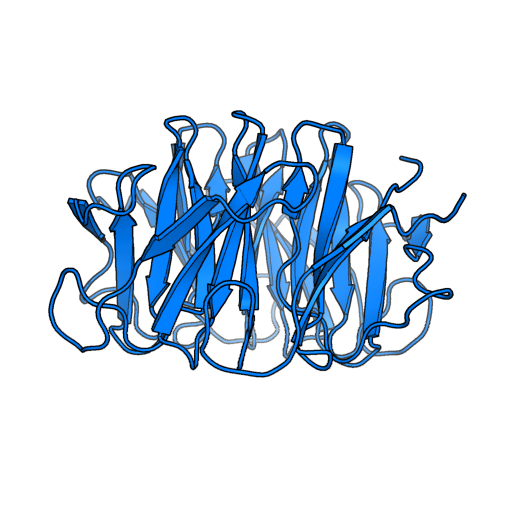39.02 631 ASN A CA 1
ATOM 1273 C C . ASN A 1 168 ? 48.814 25.750 69.857 1.00 41.16 631 ASN A C 1
ATOM 1274 O O . ASN A 1 168 ? 47.670 26.192 70.018 1.00 42.03 631 ASN A O 1
ATOM 1279 N N . ASN A 1 169 ? 49.911 26.504 69.794 1.00 47.83 632 ASN A N 1
ATOM 1280 C CA . ASN A 1 169 ? 49.966 27.926 70.175 1.00 55.33 632 ASN A CA 1
ATOM 1281 C C . ASN A 1 169 ? 49.378 28.715 69.036 1.00 54.31 632 ASN A C 1
ATOM 1282 O O . ASN A 1 169 ? 48.789 29.805 69.310 1.00 64.11 632 ASN A O 1
ATOM 1287 N N . LYS A 1 170 ? 49.379 28.106 67.847 1.00 51.20 633 LYS A N 1
ATOM 1288 C CA . LYS A 1 170 ? 48.794 28.684 66.601 1.00 51.44 633 LYS A CA 1
ATOM 1289 C C . LYS A 1 170 ? 47.331 28.262 66.440 1.00 46.70 633 LYS A C 1
ATOM 1290 O O . LYS A 1 170 ? 46.713 28.583 65.375 1.00 47.69 633 LYS A O 1
ATOM 1296 N N . ASN A 1 171 ? 46.745 27.654 67.476 1.00 43.38 634 ASN A N 1
ATOM 1297 C CA . ASN A 1 171 ? 45.363 27.124 67.456 1.00 42.62 634 ASN A CA 1
ATOM 1298 C C . ASN A 1 171 ? 45.244 25.997 66.435 1.00 38.99 634 ASN A C 1
ATOM 1299 O O . ASN A 1 171 ? 44.151 25.728 65.999 1.00 36.95 634 ASN A O 1
ATOM 1304 N N . GLU A 1 172 ? 46.347 25.385 66.047 1.00 36.78 635 GLU A N 1
ATOM 1305 C CA . GLU A 1 172 ? 46.356 24.217 65.139 1.00 33.69 635 GLU A CA 1
ATOM 1306 C C . GLU A 1 172 ? 45.978 22.978 65.945 1.00 30.98 635 GLU A C 1
ATOM 1307 O O . GLU A 1 172 ? 46.194 22.954 67.196 1.00 31.26 635 GLU A O 1
ATOM 1313 N N . ILE A 1 173 ? 45.321 22.072 65.271 1.00 29.73 636 ILE A N 1
ATOM 1314 C CA . ILE A 1 173 ? 44.740 20.840 65.853 1.00 28.65 636 ILE A CA 1
ATOM 1315 C C . ILE A 1 173 ? 45.688 19.686 65.520 1.00 26.37 636 ILE A C 1
ATOM 1316 O O . ILE A 1 173 ? 45.885 19.389 64.334 1.00 26.37 636 ILE A O 1
ATOM 1321 N N . VAL A 1 174 ? 46.035 18.940 66.550 1.00 26.28 637 VAL A N 1
ATOM 1322 C CA . VAL A 1 174 ? 46.928 17.790 66.468 1.00 24.56 637 VAL A CA 1
ATOM 1323 C C . VAL A 1 174 ? 46.121 16.545 66.880 1.00 24.91 637 VAL A C 1
ATOM 1324 O O . VAL A 1 174 ? 45.614 16.525 67.982 1.00 24.65 637 VAL A O 1
ATOM 1328 N N . VAL A 1 175 ? 45.969 15.606 65.971 1.00 22.16 638 VAL A N 1
ATOM 1329 C CA . VAL A 1 175 ? 45.096 14.423 66.127 1.00 22.83 638 VAL A CA 1
ATOM 1330 C C . VAL A 1 175 ? 46.000 13.206 66.108 1.00 22.79 638 VAL A C 1
ATOM 1331 O O . VAL A 1 175 ? 46.776 13.041 65.139 1.00 23.00 638 VAL A O 1
ATOM 1335 N N . THR A 1 176 ? 45.818 12.298 67.057 1.00 20.46 639 THR A N 1
ATOM 1336 C CA . THR A 1 176 ? 46.439 10.991 66.958 1.00 21.20 639 THR A CA 1
ATOM 1337 C C . THR A 1 176 ? 45.483 10.005 66.317 1.00 22.30 639 THR A C 1
ATOM 1338 O O . THR A 1 176 ? 44.294 9.984 66.670 1.00 21.79 639 THR A O 1
ATOM 1342 N N . ASP A 1 177 ? 46.015 9.218 65.421 1.00 24.41 640 ASP A N 1
ATOM 1343 C CA . ASP A 1 177 ? 45.246 8.217 64.665 1.00 26.17 640 ASP A CA 1
ATOM 1344 C C . ASP A 1 177 ? 45.659 6.839 65.124 1.00 26.71 640 ASP A C 1
ATOM 1345 O O . ASP A 1 177 ? 46.694 6.343 64.663 1.00 27.38 640 ASP A O 1
ATOM 1350 N N . PHE A 1 178 ? 44.932 6.294 66.092 1.00 24.69 641 PHE A N 1
ATOM 1351 C CA . PHE A 1 178 ? 45.235 5.014 66.759 1.00 25.66 641 PHE A CA 1
ATOM 1352 C C . PHE A 1 178 ? 45.417 3.886 65.733 1.00 27.40 641 PHE A C 1
ATOM 1353 O O . PHE A 1 178 ? 46.176 2.945 65.965 1.00 28.91 641 PHE A O 1
ATOM 1361 N N . HIS A 1 179 ? 44.610 3.880 64.698 1.00 26.15 642 HIS A N 1
ATOM 1362 C CA A HIS A 1 179 ? 44.579 2.748 63.732 0.60 29.64 642 HIS A CA 1
ATOM 1363 C CA B HIS A 1 179 ? 44.539 2.769 63.708 0.40 29.72 642 HIS A CA 1
ATOM 1364 C C . HIS A 1 179 ? 45.529 3.016 62.559 1.00 30.57 642 HIS A C 1
ATOM 1365 O O . HIS A 1 179 ? 46.000 2.009 61.963 1.00 37.98 642 HIS A O 1
ATOM 1378 N N . ASN A 1 180 ? 45.965 4.276 62.335 1.00 30.01 643 ASN A N 1
ATOM 1379 C CA . ASN A 1 180 ? 46.876 4.640 61.180 1.00 29.44 643 ASN A CA 1
ATOM 1380 C C . ASN A 1 180 ? 48.318 4.790 61.664 1.00 29.64 643 ASN A C 1
ATOM 1381 O O . ASN A 1 180 ? 49.191 4.976 60.794 1.00 29.81 643 ASN A O 1
ATOM 1386 N N . HIS A 1 181 ? 48.570 4.767 62.970 1.00 25.48 644 HIS A N 1
ATOM 1387 C CA . HIS A 1 181 ? 49.941 4.857 63.514 1.00 28.30 644 HIS A CA 1
ATOM 1388 C C . HIS A 1 181 ? 50.577 6.201 63.141 1.00 25.95 644 HIS A C 1
ATOM 1389 O O . HIS A 1 181 ? 51.791 6.242 62.818 1.00 28.28 644 HIS A O 1
ATOM 1396 N N . SER A 1 182 ? 49.788 7.262 63.207 1.00 26.29 645 SER A N 1
ATOM 1397 C CA . SER A 1 182 ? 50.271 8.586 62.773 1.00 26.37 645 SER A CA 1
ATOM 1398 C C . SER A 1 182 ? 49.707 9.686 63.638 1.00 25.22 645 SER A C 1
ATOM 1399 O O . SER A 1 182 ? 48.717 9.463 64.417 1.00 23.55 645 SER A O 1
ATOM 1402 N N . VAL A 1 183 ? 50.308 10.842 63.484 1.00 21.98 646 VAL A N 1
ATOM 1403 C CA . VAL A 1 183 ? 49.809 12.065 64.084 1.00 22.10 646 VAL A CA 1
ATOM 1404 C C . VAL A 1 183 ? 49.634 13.058 62.941 1.00 22.63 646 VAL A C 1
ATOM 1405 O O . VAL A 1 183 ? 50.580 13.159 62.106 1.00 24.30 646 VAL A O 1
ATOM 1409 N N . LYS A 1 184 ? 48.489 13.699 62.901 1.00 22.61 647 LYS A N 1
ATOM 1410 C CA . LYS A 1 184 ? 48.203 14.642 61.817 1.00 24.72 647 LYS A CA 1
ATOM 1411 C C . LYS A 1 184 ? 47.882 16.005 62.397 1.00 25.62 647 LYS A C 1
ATOM 1412 O O . LYS A 1 184 ? 47.171 16.103 63.373 1.00 24.81 647 LYS A O 1
ATOM 1418 N N . VAL A 1 185 ? 48.339 17.046 61.702 1.00 24.72 648 VAL A N 1
ATOM 1419 C CA . VAL A 1 185 ? 48.198 18.433 62.182 1.00 25.86 648 VAL A CA 1
ATOM 1420 C C . VAL A 1 185 ? 47.445 19.249 61.155 1.00 26.44 648 VAL A C 1
ATOM 1421 O O . VAL A 1 185 ? 47.739 19.113 59.964 1.00 28.56 648 VAL A O 1
ATOM 1425 N N . TYR A 1 186 ? 46.465 20.009 61.640 1.00 27.75 649 TYR A N 1
ATOM 1426 C CA . TYR A 1 186 ? 45.524 20.809 60.823 1.00 29.19 649 TYR A CA 1
ATOM 1427 C C . TYR A 1 186 ? 45.442 22.242 61.342 1.00 31.02 649 TYR A C 1
ATOM 1428 O O . TYR A 1 186 ? 45.658 22.459 62.526 1.00 30.21 649 TYR A O 1
ATOM 1437 N N . SER A 1 187 ? 45.150 23.215 60.445 1.00 32.84 650 SER A N 1
ATOM 1438 C CA . SER A 1 187 ? 44.783 24.593 60.851 1.00 36.98 650 SER A CA 1
ATOM 1439 C C . SER A 1 187 ? 43.472 24.518 61.631 1.00 36.28 650 SER A C 1
ATOM 1440 O O . SER A 1 187 ? 42.745 23.486 61.486 1.00 34.72 650 SER A O 1
ATOM 1443 N N . ALA A 1 188 ? 43.133 25.587 62.354 1.00 39.10 651 ALA A N 1
ATOM 1444 C CA . ALA A 1 188 ? 41.855 25.704 63.123 1.00 42.10 651 ALA A CA 1
ATOM 1445 C C . ALA A 1 188 ? 40.652 25.445 62.201 1.00 39.80 651 ALA A C 1
ATOM 1446 O O . ALA A 1 188 ? 39.680 24.816 62.677 1.00 38.93 651 ALA A O 1
ATOM 1448 N N . ASP A 1 189 ? 40.766 25.808 60.919 1.00 43.95 652 ASP A N 1
ATOM 1449 C CA . ASP A 1 189 ? 39.684 25.722 59.903 1.00 46.65 652 ASP A CA 1
ATOM 1450 C C . ASP A 1 189 ? 39.598 24.314 59.304 1.00 43.29 652 ASP A C 1
ATOM 1451 O O . ASP A 1 189 ? 38.784 24.127 58.447 1.00 44.77 652 ASP A O 1
ATOM 1456 N N . GLY A 1 190 ? 40.487 23.386 59.650 1.00 38.96 653 GLY A N 1
ATOM 1457 C CA . GLY A 1 190 ? 40.436 22.016 59.107 1.00 37.00 653 GLY A CA 1
ATOM 1458 C C . GLY A 1 190 ? 41.391 21.766 57.971 1.00 37.49 653 GLY A C 1
ATOM 1459 O O . GLY A 1 190 ? 41.355 20.664 57.391 1.00 37.52 653 GLY A O 1
ATOM 1460 N N . GLU A 1 191 ? 42.226 22.735 57.615 1.00 37.64 654 GLU A N 1
ATOM 1461 C CA . GLU A 1 191 ? 43.191 22.515 56.541 1.00 38.84 654 GLU A CA 1
ATOM 1462 C C . GLU A 1 191 ? 44.345 21.649 57.045 1.00 35.06 654 GLU A C 1
ATOM 1463 O O . GLU A 1 191 ? 45.001 22.030 58.052 1.00 34.23 654 GLU A O 1
ATOM 1469 N N . PHE A 1 192 ? 44.619 20.582 56.299 1.00 28.59 655 PHE A N 1
ATOM 1470 C CA . PHE A 1 192 ? 45.710 19.632 56.599 1.00 27.91 655 PHE A CA 1
ATOM 1471 C C . PHE A 1 192 ? 47.019 20.386 56.422 1.00 29.53 655 PHE A C 1
ATOM 1472 O O . PHE A 1 192 ? 47.253 21.043 55.369 1.00 29.80 655 PHE A O 1
ATOM 1480 N N . LEU A 1 193 ? 47.905 20.259 57.390 1.00 27.52 656 LEU A N 1
ATOM 1481 C CA . LEU A 1 193 ? 49.250 20.901 57.359 1.00 28.16 656 LEU A CA 1
ATOM 1482 C C . LEU A 1 193 ? 50.315 19.843 57.142 1.00 29.00 656 LEU A C 1
ATOM 1483 O O . LEU A 1 193 ? 51.075 19.916 56.133 1.00 30.39 656 LEU A O 1
ATOM 1488 N N . PHE A 1 194 ? 50.394 18.833 58.002 1.00 27.27 657 PHE A N 1
ATOM 1489 C CA . PHE A 1 194 ? 51.379 17.775 57.825 1.00 26.09 657 PHE A CA 1
ATOM 1490 C C . PHE A 1 194 ? 51.083 16.582 58.764 1.00 25.36 657 PHE A C 1
ATOM 1491 O O . PHE A 1 194 ? 50.234 16.698 59.662 1.00 26.19 657 PHE A O 1
ATOM 1499 N N . LYS A 1 195 ? 51.687 15.456 58.429 1.00 25.27 658 LYS A N 1
ATOM 1500 C CA . LYS A 1 195 ? 51.602 14.209 59.214 1.00 26.08 658 LYS A CA 1
ATOM 1501 C C . LYS A 1 195 ? 52.999 13.780 59.613 1.00 24.82 658 LYS A C 1
ATOM 1502 O O . LYS A 1 195 ? 53.987 14.027 58.865 1.00 25.70 658 LYS A O 1
ATOM 1508 N N . PHE A 1 196 ? 53.066 13.010 60.678 1.00 22.46 659 PHE A N 1
ATOM 1509 C CA . PHE A 1 196 ? 54.323 12.313 61.054 1.00 22.38 659 PHE A CA 1
ATOM 1510 C C . PHE A 1 196 ? 53.991 11.040 61.809 1.00 21.60 659 PHE A C 1
ATOM 1511 O O . PHE A 1 196 ? 52.827 10.800 62.202 1.00 23.59 659 PHE A O 1
ATOM 1519 N N . GLY A 1 197 ? 54.977 10.192 61.926 1.00 23.12 660 GLY A N 1
ATOM 1520 C CA . GLY A 1 197 ? 54.799 8.875 62.559 1.00 25.01 660 GLY A CA 1
ATOM 1521 C C . GLY A 1 197 ? 54.473 7.828 61.531 1.00 26.58 660 GLY A C 1
ATOM 1522 O O . GLY A 1 197 ? 53.930 8.156 60.441 1.00 26.33 660 GLY A O 1
ATOM 1523 N N . SER A 1 198 ? 54.825 6.612 61.838 1.00 27.29 661 SER A N 1
ATOM 1524 C CA . SER A 1 198 ? 54.576 5.415 60.990 1.00 28.17 661 SER A CA 1
ATOM 1525 C C . SER A 1 198 ? 54.588 4.203 61.897 1.00 28.78 661 SER A C 1
ATOM 1526 O O . SER A 1 198 ? 54.978 4.355 63.075 1.00 27.46 661 SER A O 1
ATOM 1529 N N . HIS A 1 199 ? 54.148 3.074 61.388 1.00 29.30 662 HIS A N 1
ATOM 1530 C CA . HIS A 1 199 ? 53.969 1.842 62.159 1.00 30.76 662 HIS A CA 1
ATOM 1531 C C . HIS A 1 199 ? 55.338 1.293 62.545 1.00 29.61 662 HIS A C 1
ATOM 1532 O O . HIS A 1 199 ? 56.108 0.973 61.635 1.00 30.62 662 HIS A O 1
ATOM 1539 N N . GLY A 1 200 ? 55.582 1.033 63.831 1.00 27.99 663 GLY A N 1
ATOM 1540 C CA . GLY A 1 200 ? 56.803 0.333 64.221 1.00 28.21 663 GLY A CA 1
ATOM 1541 C C . GLY A 1 200 ? 57.273 0.667 65.625 1.00 27.45 663 GLY A C 1
ATOM 1542 O O . GLY A 1 200 ? 56.511 1.267 66.386 1.00 24.80 663 GLY A O 1
ATOM 1543 N N . GLU A 1 201 ? 58.523 0.260 65.945 1.00 26.17 664 GLU A N 1
ATOM 1544 C CA . GLU A 1 201 ? 59.127 0.473 67.289 1.00 27.07 664 GLU A CA 1
ATOM 1545 C C . GLU A 1 201 ? 60.344 1.369 67.212 1.00 25.01 664 GLU A C 1
ATOM 1546 O O . GLU A 1 201 ? 60.978 1.593 68.267 1.00 26.08 664 GLU A O 1
ATOM 1552 N N . GLY A 1 202 ? 60.722 1.866 66.059 1.00 24.76 665 GLY A N 1
ATOM 1553 C CA . GLY A 1 202 ? 61.836 2.805 65.959 1.00 25.41 665 GLY A CA 1
ATOM 1554 C C . GLY A 1 202 ? 61.477 4.177 66.494 1.00 25.19 665 GLY A C 1
ATOM 1555 O O . GLY A 1 202 ? 60.315 4.416 66.817 1.00 22.86 665 GLY A O 1
ATOM 1556 N N . ASN A 1 203 ? 62.458 5.028 66.662 1.00 25.71 666 ASN A N 1
ATOM 1557 C CA . ASN A 1 203 ? 62.229 6.416 67.125 1.00 24.85 666 ASN A CA 1
ATOM 1558 C C . ASN A 1 203 ? 61.290 7.059 66.124 1.00 24.42 666 ASN A C 1
ATOM 1559 O O . ASN A 1 203 ? 61.559 6.947 64.881 1.00 27.30 666 ASN A O 1
ATOM 1564 N N . GLY A 1 204 ? 60.205 7.632 66.618 1.00 23.17 667 GLY A N 1
ATOM 1565 C CA . GLY A 1 204 ? 59.181 8.300 65.803 1.00 23.57 667 GLY A CA 1
ATOM 1566 C C . GLY A 1 204 ? 58.264 7.357 65.104 1.00 24.48 667 GLY A C 1
ATOM 1567 O O . GLY A 1 204 ? 57.560 7.798 64.198 1.00 27.83 667 GLY A O 1
ATOM 1568 N N . GLN A 1 205 ? 58.242 6.101 65.483 1.00 22.59 668 GLN A N 1
ATOM 1569 C CA . GLN A 1 205 ? 57.251 5.121 65.024 1.00 24.41 668 GLN A CA 1
ATOM 1570 C C . GLN A 1 205 ? 56.301 4.812 66.141 1.00 23.69 668 GLN A C 1
ATOM 1571 O O . GLN A 1 205 ? 56.623 5.028 67.306 1.00 21.76 668 GLN A O 1
ATOM 1577 N N . PHE A 1 206 ? 55.128 4.316 65.786 1.00 23.51 669 PHE A N 1
ATOM 1578 C CA . PHE A 1 206 ? 54.076 3.989 66.764 1.00 22.99 669 PHE A CA 1
ATOM 1579 C C . PHE A 1 206 ? 53.478 2.628 66.510 1.00 24.05 669 PHE A C 1
ATOM 1580 O O . PHE A 1 206 ? 53.471 2.214 65.331 1.00 24.96 669 PHE A O 1
ATOM 1588 N N . ASN A 1 207 ? 52.947 2.049 67.581 1.00 25.49 670 ASN A N 1
ATOM 1589 C CA . ASN A 1 207 ? 51.996 0.906 67.584 1.00 27.21 670 ASN A CA 1
ATOM 1590 C C . ASN A 1 207 ? 50.730 1.371 68.327 1.00 29.13 670 ASN A C 1
ATOM 1591 O O . ASN A 1 207 ? 50.551 1.024 69.527 1.00 31.50 670 ASN A O 1
ATOM 1596 N N . ALA A 1 208 ? 50.028 2.251 67.728 1.00 26.50 671 ALA A N 1
ATOM 1597 C CA . ALA A 1 208 ? 48.690 2.754 68.166 1.00 24.04 671 ALA A CA 1
ATOM 1598 C C . ALA A 1 208 ? 48.862 3.971 69.069 1.00 21.13 671 ALA A C 1
ATOM 1599 O O . ALA A 1 208 ? 48.861 3.842 70.323 1.00 22.93 671 ALA A O 1
ATOM 1601 N N . PRO A 1 209 ? 49.091 5.176 68.510 1.00 20.18 672 PRO A N 1
ATOM 1602 C CA . PRO A 1 209 ? 49.194 6.364 69.347 1.00 20.35 672 PRO A CA 1
ATOM 1603 C C . PRO A 1 209 ? 47.898 6.688 70.096 1.00 19.92 672 PRO A C 1
ATOM 1604 O O . PRO A 1 209 ? 46.797 6.569 69.500 1.00 20.89 672 PRO A O 1
ATOM 1608 N N . THR A 1 210 ? 48.031 7.218 71.279 1.00 19.60 673 THR A N 1
ATOM 1609 C CA . THR A 1 210 ? 46.893 7.626 72.137 1.00 20.71 673 THR A CA 1
ATOM 1610 C C . THR A 1 210 ? 47.066 9.072 72.551 1.00 20.14 673 THR A C 1
ATOM 1611 O O . THR A 1 210 ? 46.905 9.971 71.690 1.00 21.25 673 THR A O 1
ATOM 1615 N N . GLY A 1 211 ? 47.311 9.313 73.811 1.00 19.26 674 GLY A N 1
ATOM 1616 C CA . GLY A 1 211 ? 47.250 10.663 74.340 1.00 19.31 674 GLY A CA 1
ATOM 1617 C C . GLY A 1 211 ? 48.172 11.610 73.618 1.00 21.01 674 GLY A C 1
ATOM 1618 O O . GLY A 1 211 ? 49.297 11.227 73.271 1.00 20.71 674 GLY A O 1
ATOM 1619 N N . VAL A 1 212 ? 47.797 12.884 73.569 1.00 19.45 675 VAL A N 1
ATOM 1620 C CA . VAL A 1 212 ? 48.662 13.882 72.956 1.00 19.70 675 VAL A CA 1
ATOM 1621 C C . VAL A 1 212 ? 48.528 15.216 73.691 1.00 23.98 675 VAL A C 1
ATOM 1622 O O . VAL A 1 212 ? 47.433 15.575 74.148 1.00 22.98 675 VAL A O 1
ATOM 1626 N N . ALA A 1 213 ? 49.616 15.944 73.775 1.00 23.15 676 ALA A N 1
ATOM 1627 C CA . ALA A 1 213 ? 49.683 17.286 74.385 1.00 25.23 676 ALA A CA 1
ATOM 1628 C C . ALA A 1 213 ? 50.703 18.097 73.626 1.00 23.86 676 ALA A C 1
ATOM 1629 O O . ALA A 1 213 ? 51.563 17.501 72.934 1.00 25.01 676 ALA A O 1
ATOM 1631 N N . VAL A 1 214 ? 50.547 19.394 73.641 1.00 24.26 677 VAL A N 1
ATOM 1632 C CA . VAL A 1 214 ? 51.540 20.313 72.982 1.00 24.77 677 VAL A CA 1
ATOM 1633 C C . VAL A 1 214 ? 52.003 21.328 74.016 1.00 26.74 677 VAL A C 1
ATOM 1634 O O . VAL A 1 214 ? 51.146 21.915 74.710 1.00 28.10 677 VAL A O 1
ATOM 1638 N N . ASP A 1 215 ? 53.298 21.535 74.135 1.00 28.29 678 ASP A N 1
ATOM 1639 C CA . ASP A 1 215 ? 53.873 22.480 75.122 1.00 30.36 678 ASP A CA 1
ATOM 1640 C C . ASP A 1 215 ? 53.967 23.890 74.529 1.00 31.34 678 ASP A C 1
ATOM 1641 O O . ASP A 1 215 ? 53.591 24.105 73.378 1.00 31.28 678 ASP A O 1
ATOM 1646 N N . SER A 1 216 ? 54.430 24.857 75.335 1.00 35.75 679 SER A N 1
ATOM 1647 C CA . SER A 1 216 ? 54.398 26.313 74.996 1.00 37.89 679 SER A CA 1
ATOM 1648 C C . SER A 1 216 ? 55.386 26.585 73.855 1.00 38.67 679 SER A C 1
ATOM 1649 O O . SER A 1 216 ? 55.314 27.670 73.244 1.00 43.48 679 SER A O 1
ATOM 1652 N N . ASN A 1 217 ? 56.330 25.663 73.659 1.00 37.27 680 ASN A N 1
ATOM 1653 C CA . ASN A 1 217 ? 57.366 25.750 72.601 1.00 40.11 680 ASN A CA 1
ATOM 1654 C C . ASN A 1 217 ? 56.935 25.012 71.318 1.00 38.80 680 ASN A C 1
ATOM 1655 O O . ASN A 1 217 ? 57.790 24.839 70.460 1.00 39.33 680 ASN A O 1
ATOM 1660 N N . GLY A 1 218 ? 55.732 24.417 71.304 1.00 35.95 681 GLY A N 1
ATOM 1661 C CA . GLY A 1 218 ? 55.163 23.698 70.153 1.00 31.63 681 GLY A CA 1
ATOM 1662 C C . GLY A 1 218 ? 55.665 22.259 70.046 1.00 29.41 681 GLY A C 1
ATOM 1663 O O . GLY A 1 218 ? 55.309 21.564 69.070 1.00 28.71 681 GLY A O 1
ATOM 1664 N N . ASN A 1 219 ? 56.358 21.756 71.054 1.00 28.42 682 ASN A N 1
ATOM 1665 C CA . ASN A 1 219 ? 56.728 20.321 71.087 1.00 26.81 682 ASN A CA 1
ATOM 1666 C C . ASN A 1 219 ? 55.458 19.486 71.263 1.00 25.88 682 ASN A C 1
ATOM 1667 O O . ASN A 1 219 ? 54.575 19.864 72.070 1.00 26.30 682 ASN A O 1
ATOM 1672 N N . ILE A 1 220 ? 55.381 18.404 70.536 1.00 23.52 683 ILE A N 1
ATOM 1673 C CA . ILE A 1 220 ? 54.209 17.515 70.550 1.00 21.52 683 ILE A CA 1
ATOM 1674 C C . ILE A 1 220 ? 54.596 16.258 71.309 1.00 21.94 683 ILE A C 1
ATOM 1675 O O . ILE A 1 220 ? 55.644 15.653 70.988 1.00 22.16 683 ILE A O 1
ATOM 1680 N N . ILE A 1 221 ? 53.827 15.939 72.339 1.00 21.84 684 ILE A N 1
ATOM 1681 C CA . ILE A 1 221 ? 54.101 14.794 73.244 1.00 20.66 684 ILE A CA 1
ATOM 1682 C C . ILE A 1 221 ? 53.019 13.749 73.016 1.00 20.28 684 ILE A C 1
ATOM 1683 O O . ILE A 1 221 ? 51.829 14.083 73.135 1.00 20.59 684 ILE A O 1
ATOM 1688 N N . VAL A 1 222 ? 53.430 12.519 72.674 1.00 20.92 685 VAL A N 1
ATOM 1689 C CA . VAL A 1 222 ? 52.512 11.474 72.176 1.00 20.01 685 VAL A CA 1
ATOM 1690 C C . VAL A 1 222 ? 52.737 10.165 72.936 1.00 20.40 685 VAL A C 1
ATOM 1691 O O . VAL A 1 222 ? 53.841 9.609 72.901 1.00 18.88 685 VAL A O 1
ATOM 1695 N N . ALA A 1 223 ? 51.685 9.664 73.553 1.00 20.42 686 ALA A N 1
ATOM 1696 C CA . ALA A 1 223 ? 51.673 8.316 74.166 1.00 19.56 686 ALA A CA 1
ATOM 1697 C C . ALA A 1 223 ? 51.424 7.257 73.100 1.00 20.21 686 ALA A C 1
ATOM 1698 O O . ALA A 1 223 ? 50.749 7.503 72.110 1.00 19.71 686 ALA A O 1
ATOM 1700 N N . ASP A 1 224 ? 52.079 6.120 73.255 1.00 21.44 687 ASP A N 1
ATOM 1701 C CA . ASP A 1 224 ? 52.161 5.004 72.263 1.00 22.66 687 ASP A CA 1
ATOM 1702 C C . ASP A 1 224 ? 51.596 3.787 72.997 1.00 25.74 687 ASP A C 1
ATOM 1703 O O . ASP A 1 224 ? 52.304 3.263 73.896 1.00 24.52 687 ASP A O 1
ATOM 1708 N N . TRP A 1 225 ? 50.340 3.462 72.790 1.00 25.39 688 TRP A N 1
ATOM 1709 C CA . TRP A 1 225 ? 49.611 2.445 73.592 1.00 24.43 688 TRP A CA 1
ATOM 1710 C C . TRP A 1 225 ? 50.312 1.089 73.436 1.00 21.51 688 TRP A C 1
ATOM 1711 O O . TRP A 1 225 ? 50.518 0.347 74.488 1.00 23.77 688 TRP A O 1
ATOM 1722 N N . GLY A 1 226 ? 50.587 0.690 72.206 1.00 21.44 689 GLY A N 1
ATOM 1723 C CA . GLY A 1 226 ? 51.094 -0.632 71.897 1.00 23.80 689 GLY A CA 1
ATOM 1724 C C . GLY A 1 226 ? 52.530 -0.802 72.274 1.00 24.40 689 GLY A C 1
ATOM 1725 O O . GLY A 1 226 ? 52.950 -1.937 72.530 1.00 28.45 689 GLY A O 1
ATOM 1726 N N . ASN A 1 227 ? 53.282 0.272 72.281 1.00 24.06 690 ASN A N 1
ATOM 1727 C CA . ASN A 1 227 ? 54.716 0.238 72.610 1.00 24.32 690 ASN A CA 1
ATOM 1728 C C . ASN A 1 227 ? 54.952 0.644 74.062 1.00 23.56 690 ASN A C 1
ATOM 1729 O O . ASN A 1 227 ? 56.102 0.535 74.498 1.00 24.14 690 ASN A O 1
ATOM 1734 N N . SER A 1 228 ? 53.911 1.053 74.799 1.00 22.08 691 SER A N 1
ATOM 1735 C CA . SER A 1 228 ? 54.009 1.456 76.225 1.00 20.69 691 SER A CA 1
ATOM 1736 C C . SER A 1 228 ? 55.119 2.470 76.447 1.00 19.31 691 SER A C 1
ATOM 1737 O O . SER A 1 228 ? 55.965 2.269 77.339 1.00 20.44 691 SER A O 1
ATOM 1740 N N . ARG A 1 229 ? 55.056 3.568 75.721 1.00 20.44 692 ARG A N 1
ATOM 1741 C CA . ARG A 1 229 ? 56.100 4.602 75.820 1.00 19.14 692 ARG A CA 1
ATOM 1742 C C . ARG A 1 229 ? 55.545 5.934 75.397 1.00 19.90 692 ARG A C 1
ATOM 1743 O O . ARG A 1 229 ? 54.371 5.995 74.899 1.00 20.83 692 ARG A O 1
ATOM 1751 N N . ILE A 1 230 ? 56.246 6.996 75.746 1.00 18.94 693 ILE A N 1
ATOM 1752 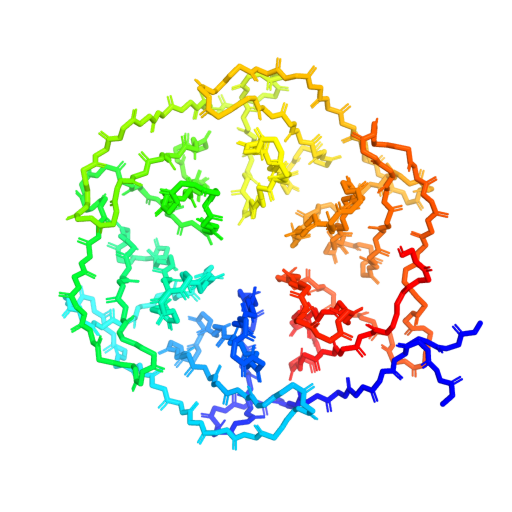C CA . ILE A 1 230 ? 55.798 8.377 75.414 1.00 18.94 693 ILE A CA 1
ATOM 1753 C C . ILE A 1 230 ? 56.920 9.069 74.670 1.00 20.59 693 ILE A C 1
ATOM 1754 O O . ILE A 1 230 ? 58.080 8.973 75.118 1.00 20.77 693 ILE A O 1
ATOM 1759 N N . GLN A 1 231 ? 56.613 9.613 73.492 1.00 18.90 694 GLN A N 1
ATOM 1760 C CA . GLN A 1 231 ? 57.645 10.272 72.668 1.00 18.96 694 GLN A CA 1
ATOM 1761 C C . GLN A 1 231 ? 57.442 11.766 72.658 1.00 20.50 694 GLN A C 1
ATOM 1762 O O . GLN A 1 231 ? 56.279 12.236 72.611 1.00 20.62 694 GLN A O 1
ATOM 1768 N N . VAL A 1 232 ? 58.517 12.493 72.596 1.00 20.27 695 VAL A N 1
ATOM 1769 C CA . VAL A 1 232 ? 58.495 13.953 72.472 1.00 21.90 695 VAL A CA 1
ATOM 1770 C C . VAL A 1 232 ? 59.041 14.310 71.093 1.00 21.14 695 VAL A C 1
ATOM 1771 O O . VAL A 1 232 ? 60.104 13.789 70.731 1.00 22.18 695 VAL A O 1
ATOM 1775 N N . PHE A 1 233 ? 58.331 15.150 70.406 1.00 20.51 696 PHE A N 1
ATOM 1776 C CA . PHE A 1 233 ? 58.698 15.623 69.044 1.00 21.37 696 PHE A CA 1
ATOM 1777 C C . PHE A 1 233 ? 58.795 17.133 69.031 1.00 23.37 696 PHE A C 1
ATOM 1778 O O . PHE A 1 233 ? 58.086 17.813 69.803 1.00 23.91 696 PHE A O 1
ATOM 1786 N N . ASP A 1 234 ? 59.589 17.676 68.087 1.00 24.70 697 ASP A N 1
ATOM 1787 C CA . ASP A 1 234 ? 59.504 19.103 67.835 1.00 25.09 697 ASP A CA 1
ATOM 1788 C C . ASP A 1 234 ? 58.264 19.401 67.009 1.00 24.79 697 ASP A C 1
ATOM 1789 O O . ASP A 1 234 ? 57.486 18.499 66.653 1.00 24.68 697 ASP A O 1
ATOM 1794 N N . SER A 1 235 ? 58.068 20.686 66.775 1.00 27.08 698 SER A N 1
ATOM 1795 C CA . SER A 1 235 ? 56.839 21.212 66.154 1.00 26.90 698 SER A CA 1
ATOM 1796 C C . SER A 1 235 ? 56.705 20.756 64.690 1.00 27.55 698 SER A C 1
ATOM 1797 O O . SER A 1 235 ? 55.638 21.003 64.137 1.00 29.48 698 SER A O 1
ATOM 1800 N N . SER A 1 236 ? 57.740 20.221 64.078 1.00 24.75 699 SER A N 1
ATOM 1801 C CA . SER A 1 236 ? 57.762 19.695 62.708 1.00 25.69 699 SER A CA 1
ATOM 1802 C C . SER A 1 236 ? 57.592 18.181 62.725 1.00 25.00 699 SER A C 1
ATOM 1803 O O . SER A 1 236 ? 57.739 17.557 61.673 1.00 28.05 699 SER A O 1
ATOM 1806 N N . GLY A 1 237 ? 57.410 17.575 63.895 1.00 24.32 700 GLY A N 1
ATOM 1807 C CA . GLY A 1 237 ? 57.254 16.114 64.014 1.00 23.25 700 GLY A CA 1
ATOM 1808 C C . GLY A 1 237 ? 58.576 15.376 63.954 1.00 24.75 700 GLY A C 1
ATOM 1809 O O . GLY A 1 237 ? 58.576 14.198 63.706 1.00 24.21 700 GLY A O 1
ATOM 1810 N N . SER A 1 238 ? 59.654 16.028 64.348 1.00 23.62 701 SER A N 1
ATOM 1811 C CA . SER A 1 238 ? 60.966 15.345 64.500 1.00 24.23 701 SER A CA 1
ATOM 1812 C C . SER A 1 238 ? 61.110 14.762 65.894 1.00 23.38 701 SER A C 1
ATOM 1813 O O . SER A 1 238 ? 61.042 15.519 66.862 1.00 24.57 701 SER A O 1
ATOM 1816 N N . PHE A 1 239 ? 61.429 13.478 66.000 1.00 24.31 702 PHE A N 1
ATOM 1817 C CA . PHE A 1 239 ? 61.642 12.794 67.286 1.00 22.98 702 PHE A CA 1
ATOM 1818 C C . PHE A 1 239 ? 62.740 13.490 68.056 1.00 22.90 702 PHE A C 1
ATOM 1819 O O . PHE A 1 239 ? 63.855 13.754 67.498 1.00 23.69 702 PHE A O 1
ATOM 1827 N N . LEU A 1 240 ? 62.480 13.770 69.325 1.00 23.63 703 LEU A N 1
ATOM 1828 C CA . LEU A 1 240 ? 63.474 14.351 70.266 1.00 22.58 703 LEU A CA 1
ATOM 1829 C C . LEU A 1 240 ? 63.855 13.335 71.328 1.00 23.79 703 LEU A C 1
ATOM 1830 O O . LEU A 1 240 ? 65.116 13.163 71.593 1.00 25.78 703 LEU A O 1
ATOM 1835 N N . SER A 1 241 ? 62.909 12.724 72.018 1.00 23.20 704 SER A N 1
ATOM 1836 C CA . SER A 1 241 ? 63.264 11.815 73.132 1.00 23.51 704 SER A CA 1
ATOM 1837 C C . SER A 1 241 ? 62.086 10.932 73.508 1.00 22.56 704 SER A C 1
ATOM 1838 O O . SER A 1 241 ? 60.962 11.206 73.129 1.00 22.13 704 SER A O 1
ATOM 1841 N N . TYR A 1 242 ? 62.389 9.899 74.273 1.00 23.36 705 TYR A N 1
ATOM 1842 C CA . TYR A 1 242 ? 61.379 9.197 75.073 1.00 21.41 705 TYR A CA 1
ATOM 1843 C C . TYR A 1 242 ? 61.332 9.843 76.429 1.00 24.24 705 TYR A C 1
ATOM 1844 O O . TYR A 1 242 ? 62.422 10.121 77.013 1.00 25.32 705 TYR A O 1
ATOM 1853 N N . ILE A 1 243 ? 60.164 9.855 77.047 1.00 23.28 706 ILE A N 1
ATOM 1854 C CA . ILE A 1 243 ? 60.042 10.127 78.496 1.00 23.15 706 ILE A CA 1
ATOM 1855 C C . ILE A 1 243 ? 60.663 8.911 79.206 1.00 22.64 706 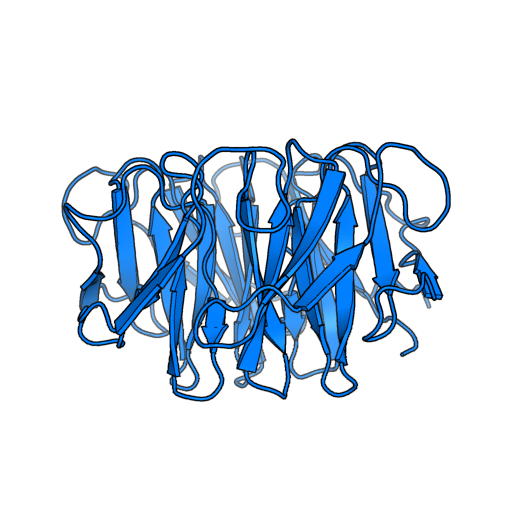ILE A C 1
ATOM 1856 O O . ILE A 1 243 ? 60.437 7.802 78.791 1.00 23.14 706 ILE A O 1
ATOM 1861 N N . ASN A 1 244 ? 61.494 9.141 80.199 1.00 23.25 707 ASN A N 1
ATOM 1862 C CA . ASN A 1 244 ? 62.196 8.033 80.867 1.00 22.10 707 ASN A CA 1
ATOM 1863 C C . ASN A 1 244 ? 61.286 7.374 81.897 1.00 21.60 707 ASN A C 1
ATOM 1864 O O . ASN A 1 244 ? 61.159 7.879 83.009 1.00 24.20 707 ASN A O 1
ATOM 1869 N N . THR A 1 245 ? 60.632 6.292 81.507 1.00 22.31 708 THR A N 1
ATOM 1870 C CA . THR A 1 245 ? 59.641 5.564 82.314 1.00 23.12 708 THR A CA 1
ATOM 1871 C C . THR A 1 245 ? 60.294 4.377 83.012 1.00 23.21 708 THR A C 1
ATOM 1872 O O . THR A 1 245 ? 59.581 3.596 83.606 1.00 24.60 708 THR A O 1
ATOM 1876 N N . SER A 1 246 ? 61.591 4.236 82.946 1.00 22.62 709 SER A N 1
ATOM 1877 C CA . SER A 1 246 ? 62.310 3.008 83.372 1.00 24.41 709 SER A CA 1
ATOM 1878 C C . SER A 1 246 ? 61.983 2.629 84.821 1.00 27.91 709 SER A C 1
ATOM 1879 O O . SER A 1 246 ? 62.000 1.404 85.136 1.00 25.67 709 SER A O 1
ATOM 1882 N N . ALA A 1 247 ? 61.820 3.594 85.734 1.00 23.89 710 ALA A N 1
ATOM 1883 C CA . ALA A 1 247 ? 61.686 3.225 87.147 1.00 24.04 710 ALA A CA 1
ATOM 1884 C C . ALA A 1 247 ? 60.363 2.450 87.367 1.00 22.88 710 ALA A C 1
ATOM 1885 O O . ALA A 1 247 ? 60.285 1.540 88.255 1.00 22.99 710 ALA A O 1
ATOM 1887 N N . GLU A 1 248 ? 59.324 2.802 86.639 1.00 22.35 711 GLU A N 1
ATOM 1888 C CA . GLU A 1 248 ? 57.970 2.231 86.769 1.00 23.21 711 GLU A CA 1
ATOM 1889 C C . GLU A 1 248 ? 57.360 2.189 85.382 1.00 22.37 711 GLU A C 1
ATOM 1890 O O . GLU A 1 248 ? 56.690 3.129 84.978 1.00 21.93 711 GLU A O 1
ATOM 1896 N N . PRO A 1 249 ? 57.659 1.149 84.609 1.00 21.17 712 PRO A N 1
ATOM 1897 C CA . PRO A 1 249 ? 57.273 1.107 83.191 1.00 21.80 712 PRO A CA 1
ATOM 1898 C C . PRO A 1 249 ? 55.764 1.294 83.017 1.00 21.41 712 PRO A C 1
ATOM 1899 O O . PRO A 1 249 ? 54.980 0.858 83.849 1.00 22.71 712 PRO A O 1
ATOM 1903 N N . LEU A 1 250 ? 55.415 1.841 81.887 1.00 21.13 713 LEU A N 1
ATOM 1904 C CA . LEU A 1 250 ? 53.997 1.956 81.453 1.00 21.51 713 LEU A CA 1
ATOM 1905 C C . LEU A 1 250 ? 53.526 0.606 80.946 1.00 22.80 713 LEU A C 1
ATOM 1906 O O . LEU A 1 250 ? 54.357 -0.199 80.502 1.00 23.27 713 LEU A O 1
ATOM 1911 N N . TYR A 1 251 ? 52.219 0.454 80.879 1.00 22.10 714 TYR A N 1
ATOM 1912 C CA . TYR A 1 251 ? 51.524 -0.676 80.245 1.00 23.56 714 TYR A CA 1
ATOM 1913 C C . TYR A 1 251 ? 50.235 -0.150 79.628 1.00 24.25 714 TYR A C 1
ATOM 1914 O O . TYR A 1 251 ? 49.236 0.064 80.304 1.00 24.56 714 TYR A O 1
ATOM 1923 N N . GLY A 1 252 ? 50.267 0.102 78.323 1.00 23.58 715 GLY A N 1
ATOM 1924 C CA . GLY A 1 252 ? 49.077 0.572 77.579 1.00 22.35 715 GLY A CA 1
ATOM 1925 C C . GLY A 1 252 ? 48.655 1.960 78.006 1.00 22.92 715 GLY A C 1
ATOM 1926 O O . GLY A 1 252 ? 47.492 2.168 78.446 1.00 23.23 715 GLY A O 1
ATOM 1927 N N . PRO A 1 253 ? 49.499 2.978 77.833 1.00 20.01 716 PRO A N 1
ATOM 1928 C CA . PRO A 1 253 ? 49.093 4.333 78.159 1.00 19.61 716 PRO A CA 1
ATOM 1929 C C . PRO A 1 253 ? 48.000 4.882 77.245 1.00 19.95 716 PRO A C 1
ATOM 1930 O O . PRO A 1 253 ? 47.925 4.584 76.085 1.00 20.72 716 PRO A O 1
ATOM 1934 N N . GLN A 1 254 ? 47.194 5.739 77.842 1.00 21.56 717 GLN A N 1
ATOM 1935 C CA . GLN A 1 254 ? 46.022 6.376 77.191 1.00 21.18 717 GLN A CA 1
ATOM 1936 C C . GLN A 1 254 ? 46.241 7.892 77.216 1.00 22.07 717 GLN A C 1
ATOM 1937 O O . GLN A 1 254 ? 47.176 8.349 76.528 1.00 21.07 717 GLN A O 1
ATOM 1943 N N . GLY A 1 255 ? 45.388 8.655 77.924 1.00 21.50 718 GLY A N 1
ATOM 1944 C CA . GLY A 1 255 ? 45.514 10.121 77.918 1.00 23.66 718 GLY A CA 1
ATOM 1945 C C . GLY A 1 255 ? 46.880 10.652 78.421 1.00 23.07 718 GLY A C 1
ATOM 1946 O O . GLY A 1 255 ? 47.541 10.014 79.263 1.00 22.94 718 GLY A O 1
ATOM 1947 N N . LEU A 1 256 ? 47.166 11.875 78.008 1.00 22.34 719 LEU A N 1
ATOM 1948 C CA A LEU A 1 256 ? 48.403 12.653 78.279 0.50 25.17 719 LEU A CA 1
ATOM 1949 C CA B LEU A 1 256 ? 48.339 12.631 78.421 0.50 25.24 719 LEU A CA 1
ATOM 1950 C C . LEU A 1 256 ? 47.954 14.101 78.544 1.00 24.84 719 LEU A C 1
ATOM 1951 O O . LEU A 1 256 ? 47.057 14.550 77.833 1.00 24.89 719 LEU A O 1
ATOM 1960 N N . ALA A 1 257 ? 48.531 14.795 79.494 1.00 24.48 720 ALA A N 1
ATOM 1961 C CA . ALA A 1 257 ? 48.318 16.250 79.653 1.00 26.09 720 ALA A CA 1
ATOM 1962 C C . ALA A 1 257 ? 49.573 16.897 80.230 1.00 27.24 720 ALA A C 1
ATOM 1963 O O . ALA A 1 257 ? 50.382 16.213 80.852 1.00 28.31 720 ALA A O 1
ATOM 1965 N N . LEU A 1 258 ? 49.757 18.173 79.933 1.00 27.24 721 LEU A N 1
ATOM 1966 C CA . LEU A 1 258 ? 50.820 18.999 80.533 1.00 30.15 721 LEU A CA 1
ATOM 1967 C C . LEU A 1 258 ? 50.204 19.825 81.655 1.00 32.46 721 LEU A C 1
ATOM 1968 O O . LEU A 1 258 ? 49.228 20.541 81.391 1.00 34.71 721 LEU A O 1
ATOM 1973 N N . THR A 1 259 ? 50.820 19.812 82.814 1.00 31.59 722 THR A N 1
ATOM 1974 C CA . THR A 1 259 ? 50.356 20.574 83.985 1.00 35.34 722 THR A CA 1
ATOM 1975 C C . THR A 1 259 ? 50.945 21.992 83.922 1.00 37.15 722 THR A C 1
ATOM 1976 O O . THR A 1 259 ? 51.934 22.219 83.171 1.00 36.57 722 THR A O 1
ATOM 1980 N N . SER A 1 260 ? 50.396 22.882 84.742 1.00 43.27 723 SER A N 1
ATOM 1981 C CA . SER A 1 260 ? 50.870 24.275 84.922 1.00 50.46 723 SER A CA 1
ATOM 1982 C C . SER A 1 260 ? 52.303 24.278 85.489 1.00 52.46 723 SER A C 1
ATOM 1983 O O . SER A 1 260 ? 53.046 25.234 85.204 1.00 52.51 723 SER A O 1
ATOM 1986 N N . ASP A 1 261 ? 52.703 23.234 86.212 1.00 48.65 724 ASP A N 1
ATOM 1987 C CA . ASP A 1 261 ? 54.061 23.180 86.821 1.00 51.24 724 ASP A CA 1
ATOM 1988 C C . ASP A 1 261 ? 55.032 22.388 85.928 1.00 46.56 724 ASP A C 1
ATOM 1989 O O . ASP A 1 261 ? 56.124 22.100 86.400 1.00 49.70 724 ASP A O 1
ATOM 1994 N N . GLY A 1 262 ? 54.677 22.172 84.657 1.00 43.39 725 GLY A N 1
ATOM 1995 C CA . GLY A 1 262 ? 55.576 21.753 83.569 1.00 39.97 725 GLY A CA 1
ATOM 1996 C C . GLY A 1 262 ? 55.828 20.226 83.559 1.00 37.87 725 GLY A C 1
ATOM 1997 O O . GLY A 1 262 ? 56.814 19.834 82.953 1.00 43.89 725 GLY A O 1
ATOM 1998 N N . HIS A 1 263 ? 54.972 19.426 84.211 1.00 36.45 726 HIS A N 1
ATOM 1999 C CA . HIS A 1 263 ? 55.039 17.923 84.189 1.00 31.62 726 HIS A CA 1
ATOM 2000 C C . HIS A 1 263 ? 54.094 17.351 83.112 1.00 31.12 726 HIS A C 1
ATOM 2001 O O . HIS A 1 263 ? 53.127 18.016 82.727 1.00 31.02 726 HIS A O 1
ATOM 2008 N N . VAL A 1 264 ? 54.460 16.210 82.589 1.00 27.18 727 VAL A N 1
ATOM 2009 C CA . VAL A 1 264 ? 53.640 15.406 81.679 1.00 27.56 727 VAL A CA 1
ATOM 2010 C C . VAL A 1 264 ? 52.953 14.377 82.538 1.00 26.45 727 VAL A C 1
ATOM 2011 O O . VAL A 1 264 ? 53.684 13.652 83.277 1.00 26.71 727 VAL A O 1
ATOM 2015 N N . VAL A 1 265 ? 51.634 14.336 82.524 1.00 23.35 728 VAL A N 1
ATOM 2016 C CA . VAL A 1 265 ? 50.873 13.313 83.260 1.00 24.61 728 VAL A CA 1
ATOM 2017 C C . VAL A 1 265 ? 50.276 12.363 82.262 1.00 24.00 728 VAL A C 1
ATOM 2018 O O . VAL A 1 265 ? 49.660 12.794 81.296 1.00 26.46 728 VAL A O 1
ATOM 2022 N N . VAL A 1 266 ? 50.401 11.094 82.557 1.00 22.83 729 VAL A N 1
ATOM 2023 C CA . VAL A 1 266 ? 49.908 10.026 81.668 1.00 22.11 729 VAL A CA 1
ATOM 2024 C C . VAL A 1 266 ? 48.974 9.124 82.428 1.00 20.87 729 VAL A C 1
ATOM 2025 O O . VAL A 1 266 ? 49.261 8.812 83.610 1.00 21.62 729 VAL A O 1
ATOM 2029 N N . ALA A 1 267 ? 47.875 8.737 81.766 1.00 22.48 730 ALA A N 1
ATOM 2030 C CA . ALA A 1 267 ? 47.005 7.632 82.222 1.00 23.50 730 ALA A CA 1
ATOM 2031 C C . ALA A 1 267 ? 47.674 6.307 81.874 1.00 22.82 730 ALA A C 1
ATOM 2032 O O . ALA A 1 267 ? 47.597 5.858 80.679 1.00 22.56 730 ALA A O 1
ATOM 2034 N N . ASP A 1 268 ? 48.311 5.682 82.850 1.00 22.66 731 ASP A N 1
ATOM 2035 C CA . ASP A 1 268 ? 48.981 4.388 82.644 1.00 21.45 731 ASP A CA 1
ATOM 2036 C C . ASP A 1 268 ? 47.941 3.271 82.835 1.00 23.83 731 ASP A C 1
ATOM 2037 O O . ASP A 1 268 ? 47.901 2.667 83.921 1.00 25.96 731 ASP A O 1
ATOM 2042 N N . ALA A 1 269 ? 47.023 3.124 81.883 1.00 23.80 732 ALA A N 1
ATOM 2043 C CA . ALA A 1 269 ? 45.728 2.441 82.110 1.00 25.66 732 ALA A CA 1
ATOM 2044 C C . ALA A 1 269 ? 45.984 1.000 82.536 1.00 27.44 732 ALA A C 1
ATOM 2045 O O . ALA A 1 269 ? 45.239 0.484 83.414 1.00 27.26 732 ALA A O 1
ATOM 2047 N N . GLY A 1 270 ? 46.945 0.337 81.892 1.00 26.33 733 GLY A N 1
ATOM 2048 C CA . GLY A 1 270 ? 47.256 -1.087 82.155 1.00 29.73 733 GLY A CA 1
ATOM 2049 C C . GLY A 1 270 ? 47.746 -1.309 83.595 1.00 30.57 733 GLY A C 1
ATOM 2050 O O . GLY A 1 270 ? 47.560 -2.445 84.136 1.00 32.84 733 GLY A O 1
ATOM 2051 N N . ASN A 1 271 ? 48.279 -0.290 84.240 1.00 28.62 734 ASN A N 1
ATOM 2052 C CA . ASN A 1 271 ? 48.760 -0.338 85.650 1.00 29.05 734 ASN A CA 1
ATOM 2053 C C . ASN A 1 271 ? 47.784 0.404 86.598 1.00 29.04 734 ASN A C 1
ATOM 2054 O O . ASN A 1 271 ? 48.138 0.636 87.804 1.00 30.65 734 ASN A O 1
ATOM 2059 N N . HIS A 1 272 ? 46.612 0.789 86.121 1.00 28.76 735 HIS A N 1
ATOM 2060 C CA . HIS A 1 272 ? 45.526 1.331 86.954 1.00 30.37 735 HIS A CA 1
ATOM 2061 C C . HIS A 1 272 ? 45.988 2.536 87.746 1.00 28.62 735 HIS A C 1
ATOM 2062 O O . HIS A 1 272 ? 45.724 2.574 88.932 1.00 30.07 735 HIS A O 1
ATOM 2069 N N . CYS A 1 273 ? 46.758 3.436 87.143 1.00 27.09 736 CYS A N 1
ATOM 2070 C CA . CYS A 1 273 ? 47.303 4.627 87.843 1.00 26.68 736 CYS A CA 1
ATOM 2071 C C . CYS A 1 273 ? 47.571 5.752 86.845 1.00 28.50 736 CYS A C 1
ATOM 2072 O O . CYS A 1 273 ? 47.618 5.494 85.619 1.00 26.77 736 CYS A O 1
ATOM 2075 N N . PHE A 1 274 ? 47.825 6.956 87.355 1.00 27.27 737 PHE A N 1
ATOM 2076 C CA . PHE A 1 274 ? 48.449 8.023 86.568 1.00 25.87 737 PHE A CA 1
ATOM 2077 C C . PHE A 1 274 ? 49.818 8.346 87.146 1.00 27.06 737 PHE A C 1
ATOM 2078 O O . PHE A 1 274 ? 50.084 8.085 88.317 1.00 28.49 737 PHE A O 1
ATOM 2086 N N . LYS A 1 275 ? 50.694 8.786 86.273 1.00 24.91 738 LYS A N 1
ATOM 2087 C CA . LYS A 1 275 ? 52.104 9.088 86.572 1.00 25.35 738 LYS A CA 1
ATOM 2088 C C . LYS A 1 275 ? 52.450 10.446 86.020 1.00 25.05 738 LYS A C 1
ATOM 2089 O O . LYS A 1 275 ? 52.088 10.752 84.856 1.00 24.92 738 LYS A O 1
ATOM 2095 N N . ALA A 1 276 ? 53.144 11.245 86.822 1.00 25.09 739 ALA A N 1
ATOM 2096 C CA . ALA A 1 276 ? 53.657 12.545 86.421 1.00 24.71 739 ALA A CA 1
ATOM 2097 C C . ALA A 1 276 ? 55.159 12.476 86.186 1.00 26.97 739 ALA A C 1
ATOM 2098 O O . ALA A 1 276 ? 55.864 11.862 87.047 1.00 26.46 739 ALA A O 1
ATOM 2100 N N . TYR A 1 277 ? 55.622 13.120 85.117 1.00 25.34 740 TYR A N 1
ATOM 2101 C CA . TYR A 1 277 ? 57.029 13.098 84.674 1.00 27.27 740 TYR A CA 1
ATOM 2102 C C . TYR A 1 277 ? 57.537 14.509 84.531 1.00 31.65 740 TYR A C 1
ATOM 2103 O O . TYR A 1 277 ? 56.772 15.402 84.096 1.00 31.93 740 TYR A O 1
ATOM 2112 N N . ARG A 1 278 ? 58.801 14.713 84.890 1.00 35.51 741 ARG A N 1
ATOM 2113 C CA . ARG A 1 278 ? 59.590 15.821 84.314 1.00 42.10 741 ARG A CA 1
ATOM 2114 C C . ARG A 1 278 ? 59.965 15.391 82.882 1.00 38.99 741 ARG A C 1
ATOM 2115 O O . ARG A 1 278 ? 59.930 14.145 82.547 1.00 45.46 741 ARG A O 1
ATOM 2123 N N . TYR A 1 279 ? 60.075 16.332 81.963 1.00 45.90 742 TYR A N 1
ATOM 2124 C CA . TYR A 1 279 ? 60.717 16.102 80.631 1.00 44.94 742 TYR A CA 1
ATOM 2125 C C . TYR A 1 279 ? 61.447 17.402 80.294 1.00 46.46 742 TYR A C 1
ATOM 2126 O O . TYR A 1 279 ? 61.150 18.397 80.974 1.00 49.59 742 TYR A O 1
ATOM 2135 N N . LEU A 1 280 ? 62.530 17.299 79.544 1.00 57.99 743 LEU A N 1
ATOM 2136 C CA . LEU A 1 280 ? 63.655 18.261 79.640 1.00 65.29 743 LEU A CA 1
ATOM 2137 C C . LEU A 1 280 ? 63.367 19.467 78.727 1.00 62.77 743 LEU A C 1
ATOM 2138 O O . LEU A 1 280 ? 64.078 20.457 78.819 1.00 48.86 743 LEU A O 1
ATOM 2143 N N . GLN A 1 281 ? 62.377 19.381 77.839 1.00 67.01 744 GLN A N 1
ATOM 2144 C CA . GLN A 1 281 ? 62.128 20.474 76.854 1.00 70.09 744 GLN A CA 1
ATOM 2145 C C . GLN A 1 281 ? 61.240 21.529 77.531 1.00 75.22 744 GLN A C 1
ATOM 2146 O O . GLN A 1 281 ? 61.085 22.620 76.982 1.00 77.83 744 GLN A O 1
#

InterPro domains:
  IPR000315 B-box-type zinc finger [PF00643] (114-150)
  IPR000315 B-box-type zinc finger [PS50119] (110-151)
  IPR000315 B-box-type zinc finger [SM00336] (110-151)
  IPR001258 NHL repeat [PF01436] (486-513)
  IPR001258 NHL repeat [PF01436] (533-560)
  IPR001258 NHL repeat [PF01436] (576-602)
  IPR001258 NHL repeat [PF01436] (622-649)
  IPR001258 NHL repeat [PF01436] (669-696)
  IPR001258 NHL repeat [PF01436] (713-738)
  IPR001258 NHL repeat [PS51125] (473-516)
  IPR001258 NHL repeat [PS51125] (520-563)
  IPR001258 NHL repeat [PS51125] (564-605)
  IPR001258 NHL repeat [PS51125] (609-652)
  IPR001258 NHL repeat [PS51125] (656-699)
  IPR001258 NHL repeat [PS51125] (700-743)
  IPR001298 Filamin/ABP280 repeat [SM00557] (321-421)
  IPR001841 Zinc finger, RING-type [PS50089] (22-63)
  IPR001841 Zinc finger, RING-type [SM00184] (22-62)
  IPR003649 B-box, C-terminal [SM00502] (158-284)
  IPR011042 Six-bladed beta-propeller, TolB-like [G3DSA:2.120.10.30] (464-660)

Organism: Homo sapiens (NCBI:txid9606)

Nearest PDB structures (foldseek):
  7qrw-assembly1_A  TM=1.004E+00  e=2.558E-59  Homo sapiens
  7qrv-assembly2_B  TM=9.869E-01  e=7.126E-49  Homo sapiens
  6xg7-assembly1_A  TM=9.582E-01  e=2.681E-29  Drosophila melanogaster
  8j72-assembly1_A  TM=9.498E-01  e=6.787E-26  Mus musculus
  6fpt-assembly2_B  TM=9.454E-01  e=9.084E-25  Danio rerio

Radius of gyration: 16.63 Å; Cα contacts (8 Å, |Δi|>4): 904; chains: 1; bounding box: 45×32×43 Å

Solvent-accessible surface area: 11137 Å² total; per-residue (Å²): 231,50,47,23,54,35,119,27,14,61,192,19,147,116,123,21,45,1,40,45,0,9,1,9,14,22,6,101,87,18,62,1,2,1,0,1,6,73,21,29,8,0,1,0,1,17,23,148,10,133,66,100,54,90,27,33,96,180,17,151,58,72,19,50,0,35,76,0,2,2,9,6,18,21,112,121,16,18,3,1,0,0,0,25,54,10,110,26,0,0,10,4,18,35,120,16,156,65,120,55,68,4,8,53,68,133,0,77,0,0,20,0,12,11,31,10,172,108,18,38,0,0,0,0,0,29,110,28,0,7,0,0,12,0,55,63,109,26,127,52,81,27,126,29,26,15,152,24,71,84,62,168,40,0,30,1,0,20,19,10,8,25,25,60,156,20,29,2,0,0,0,0,31,114,38,34,1,0,0,2,1,26,43,139,17,124,60,77,57,80,19,22,58,117,18,124,34,98,15,59,0,40,9,0,0,0,8,10,22,12,98,109,11,15,5,0,0,0,0,112,43,23,31,36,0,0,0,1,45,62,82,14,54,57,79,25,77,6,74,21,89,63,64,86,8,154,10,0,25,1,9,12,42,11,72,74,43,29,0,0,0,0,0,12,34,63,44,2,0,4,0,1,114,26,143,66

GO terms:
  GO:0061630 ubiquitin protein ligase activity (F, IDA)
  GO:0034141 positive regulation of toll-like receptor 3 signaling pathway (P, IDA)
  GO:0005794 Golgi apparatus (C, IDA)
  GO:0070534 protein K63-linked ubiquitination (P, IDA)
  GO:0061630 ubiquitin protein ligase activity (F, EXP)
  GO:0005737 cytoplasm (C, EXP)
  GO:0005769 early endosome (C, EXP)
  GO:0005515 protein binding (F, IPI)
  GO:0005515 protein binding (F, TAS)
  GO:0005737 cytoplasm (C, TAS)
  GO:0007399 nervous system development (P, TAS)
  GO:0042802 identical protein binding (F, IPI)
  GO:0061351 neural precursor cell proliferation (P, IMP)